Protein AF-A0AAD7PUT6-F1 (afdb_monomer_lite)

pLDDT: mean 78.9, std 19.93, range [26.17, 96.38]

Organism: Quillaja saponaria (NCBI:txid32244)

Foldseek 3Di:
DVVCPPVPDLVVQLVVQQCCCCVAQQPDDPPDRDPVSNVVSVCVSVVNDDDSPLQLVLLVVVLVVVVVVVVVPDDPPDPDDDDDDRRHNCVVVVVVCQLWQVLQHDQFDADDAPDDPCNRCPPDDDPDDPVSVVVSVVPRPVVTDLASLLDDGPNDDHQPLAAQAKDKDAFDPPPDPSVQVVVLLQDWAWRAHPPLRTDTDQNLCSCQSQLEAREDRDDDDYQSPGSVSRVCRSPDTRHGDIDIRHHSPRRYYYDPRRVVVVVVVVVVVVVVVVPDDDDDDPPDDDDDDDDDDDDDDDDDDDDDDDDDDDDD

Secondary structure (DSSP, 8-state):
-TTTTT---HHHHHHHHHHHIIIIIS---TT---TTHHHHHHHHHTT-----HHHHHHHHHHHHHHHHHHHHH--TT----------S-THHHHHHHHHHBGGGPPPPPPPPTT--GGGGGTT------HHHHHHHHHT-TTTB-S-GGGS-BTTBPPPTT--SS-EEEE--TT--HHHHHHHHHHS-EEEE-STT-EEEE-GGGGGGGGTPPBPPPPP-----S-HHHHHHHHS----SSEEEE--TT----B-HHHHHHHHHHHHHHHHHHH--------------------------------------

InterPro domains:
  IPR019557 Aminotransferase-like, plant mobile domain [PF10536] (1-263)
  IPR044824 Protein MAINTENANCE OF MERISTEMS-like [PTHR46033] (2-281)

Sequence (312 aa):
MKKFMNSQSDIEHDAFLVFWLSGYVFQSTRDTISKSIFPLAIHLARGIQIALAPAVLASVYSDLTLFKEKISFFTDDCHETIDITLKSPFHLVQLWVWERFAALKPEPNLIDNGQSRLSRWNNLITLTTYTIVKLALDSAGETFLWRPYVIAISNWEFPQFYYDKEVTLLGGPGSDEVLQTFATCIRVSELVGFDSIIKQYLPHRVAMQFGMDQDIPGSVIRFDETPHIAWNYYDRAFRNMPLYIPARLFESDVTVRYLKWWKSVLVEKESRKSYVPRQKENEANDNDNNTSNLPKDLKKTGESSKGKMKLS

Structure (mmCIF, N/CA/C/O backbone):
data_AF-A0AAD7PUT6-F1
#
_entry.id   AF-A0AAD7PUT6-F1
#
loop_
_atom_site.group_PDB
_atom_site.id
_atom_site.type_symbol
_atom_site.label_atom_id
_atom_site.label_alt_id
_atom_site.label_comp_id
_atom_site.label_asym_id
_atom_site.label_entity_id
_atom_site.label_seq_id
_atom_site.pdbx_PDB_ins_code
_atom_site.Cartn_x
_atom_site.Cartn_y
_atom_site.Cartn_z
_atom_site.occupancy
_atom_site.B_iso_or_equiv
_atom_site.auth_seq_id
_atom_site.auth_comp_id
_atom_site.auth_asym_id
_atom_site.auth_atom_id
_atom_site.pdbx_PDB_model_num
ATOM 1 N N . MET A 1 1 ? 17.505 5.450 -27.049 1.00 55.25 1 MET A N 1
ATOM 2 C CA . MET A 1 1 ? 16.190 5.018 -27.576 1.00 55.25 1 MET A CA 1
ATOM 3 C C . MET A 1 1 ? 15.967 5.295 -29.069 1.00 55.25 1 MET A C 1
ATOM 5 O O . MET A 1 1 ? 15.318 4.483 -29.703 1.00 55.25 1 MET A O 1
ATOM 9 N N . LYS A 1 2 ? 16.557 6.343 -29.677 1.00 59.16 2 LYS A N 1
ATOM 10 C CA . LYS A 1 2 ? 16.355 6.683 -31.109 1.00 59.16 2 LYS A CA 1
ATOM 11 C C . LYS A 1 2 ? 16.629 5.560 -32.129 1.00 59.16 2 LYS A C 1
ATOM 13 O O . LYS A 1 2 ? 16.106 5.620 -33.228 1.00 59.16 2 LYS A O 1
ATOM 18 N N . LYS A 1 3 ? 17.444 4.555 -31.784 1.00 62.28 3 LYS A N 1
ATOM 19 C CA . LYS A 1 3 ? 17.858 3.473 -32.695 1.00 62.28 3 LYS A CA 1
ATOM 20 C C . LYS A 1 3 ? 16.726 2.498 -33.062 1.00 62.28 3 LYS A C 1
ATOM 22 O O . LYS A 1 3 ? 16.823 1.864 -34.102 1.00 62.28 3 LYS A O 1
ATOM 27 N N . PHE A 1 4 ? 15.692 2.381 -32.225 1.00 59.94 4 PHE A N 1
ATOM 28 C CA . PHE A 1 4 ? 14.630 1.375 -32.379 1.00 59.94 4 PHE A CA 1
ATOM 29 C C . PHE A 1 4 ? 13.218 1.969 -32.440 1.00 59.94 4 PHE A C 1
ATOM 31 O O . PHE A 1 4 ? 12.265 1.217 -32.548 1.00 59.94 4 PHE A O 1
ATOM 38 N N . MET A 1 5 ? 13.065 3.295 -32.361 1.00 62.06 5 MET A N 1
ATOM 39 C CA . MET A 1 5 ? 11.743 3.930 -32.395 1.00 62.06 5 MET A CA 1
ATOM 40 C C . MET A 1 5 ? 11.063 3.734 -33.756 1.00 62.06 5 MET A C 1
ATOM 42 O O . MET A 1 5 ? 11.683 4.005 -34.787 1.00 62.06 5 MET A O 1
ATOM 46 N N . ASN A 1 6 ? 9.782 3.359 -33.738 1.00 68.81 6 ASN A N 1
ATOM 47 C CA . ASN A 1 6 ? 8.919 3.122 -34.902 1.00 68.81 6 ASN A CA 1
ATOM 48 C C . ASN A 1 6 ? 9.353 1.938 -35.784 1.00 68.81 6 ASN A C 1
ATOM 50 O O . ASN A 1 6 ? 9.021 1.892 -36.968 1.00 68.81 6 ASN A O 1
ATOM 54 N N . SER A 1 7 ? 10.104 0.991 -35.224 1.00 71.12 7 SER A N 1
ATOM 55 C CA . SER A 1 7 ? 10.517 -0.233 -35.917 1.00 71.12 7 SER A CA 1
ATOM 56 C C . SER A 1 7 ? 9.456 -1.340 -35.877 1.00 71.12 7 SER A C 1
ATOM 58 O O . SER A 1 7 ? 9.548 -2.274 -36.668 1.00 71.12 7 SER A O 1
ATOM 60 N N . GLN A 1 8 ? 8.488 -1.252 -34.952 1.00 71.88 8 GLN A N 1
ATOM 61 C CA . GLN A 1 8 ? 7.506 -2.299 -34.626 1.00 71.88 8 GLN A CA 1
ATOM 62 C C . GLN A 1 8 ? 8.148 -3.669 -34.338 1.00 71.88 8 GLN A C 1
ATOM 64 O O . GLN A 1 8 ? 7.522 -4.709 -34.514 1.00 71.88 8 GLN A O 1
ATOM 69 N N . SER A 1 9 ? 9.414 -3.675 -33.913 1.00 81.19 9 SER A N 1
ATOM 70 C CA . SER A 1 9 ? 10.159 -4.901 -33.633 1.00 81.19 9 SER A CA 1
ATOM 71 C C . SER A 1 9 ? 9.977 -5.357 -32.186 1.00 81.19 9 SER A C 1
ATOM 73 O O . SER A 1 9 ? 9.781 -4.536 -31.288 1.00 81.19 9 SER A O 1
ATOM 75 N N . ASP A 1 10 ? 10.157 -6.654 -31.934 1.00 81.50 10 ASP A N 1
ATOM 76 C CA . ASP A 1 10 ? 10.178 -7.216 -30.573 1.00 81.50 10 ASP A CA 1
ATOM 77 C C . ASP A 1 10 ? 11.216 -6.508 -29.679 1.00 81.50 10 ASP A C 1
ATOM 79 O O . ASP A 1 10 ? 10.988 -6.269 -28.497 1.00 81.50 10 ASP A O 1
ATOM 83 N N . ILE A 1 11 ? 12.333 -6.065 -30.270 1.00 84.94 11 ILE A N 1
ATOM 84 C CA . ILE A 1 11 ? 13.396 -5.323 -29.577 1.00 84.94 11 ILE A CA 1
ATOM 85 C C . ILE A 1 11 ? 12.913 -3.938 -29.124 1.00 84.94 11 ILE A C 1
ATOM 87 O O . ILE A 1 11 ? 13.331 -3.450 -28.073 1.00 84.94 11 ILE A O 1
ATOM 91 N N . GLU A 1 12 ? 12.051 -3.283 -29.902 1.00 86.19 12 GLU A N 1
ATOM 92 C CA . GLU A 1 12 ? 11.440 -2.015 -29.500 1.00 86.19 12 GLU A CA 1
ATOM 93 C C . GLU A 1 12 ? 10.486 -2.211 -28.322 1.00 86.19 12 GLU A C 1
ATOM 95 O O . GLU A 1 12 ? 10.521 -1.410 -27.386 1.00 86.19 12 GLU A O 1
ATOM 100 N N . HIS A 1 13 ? 9.697 -3.289 -28.327 1.00 87.69 13 HIS A N 1
ATOM 101 C CA . HIS A 1 13 ? 8.807 -3.624 -27.217 1.00 87.69 13 HIS A CA 1
ATOM 102 C C . HIS A 1 13 ? 9.587 -3.931 -25.928 1.00 87.69 13 HIS A C 1
ATOM 104 O O . HIS A 1 13 ? 9.304 -3.338 -24.882 1.00 87.69 13 HIS A O 1
ATOM 110 N N . ASP A 1 14 ? 10.632 -4.759 -26.015 1.00 90.50 14 ASP A N 1
ATOM 111 C CA . ASP A 1 14 ? 11.539 -5.051 -24.899 1.00 90.50 14 ASP A CA 1
ATOM 112 C C . ASP A 1 14 ? 12.178 -3.766 -24.354 1.00 90.50 14 ASP A C 1
ATOM 114 O O . ASP A 1 14 ? 12.175 -3.511 -23.147 1.00 90.50 14 ASP A O 1
ATOM 118 N N . ALA A 1 15 ? 12.708 -2.919 -25.243 1.00 89.56 15 ALA A N 1
ATOM 119 C CA . ALA A 1 15 ? 13.347 -1.663 -24.861 1.00 89.56 15 ALA A CA 1
ATOM 120 C C . ALA A 1 15 ? 12.360 -0.680 -24.214 1.00 89.56 15 ALA A C 1
ATOM 122 O O . ALA A 1 15 ? 12.725 0.011 -23.256 1.00 89.56 15 ALA A O 1
ATOM 123 N N . PHE A 1 16 ? 11.121 -0.628 -24.710 1.00 91.19 16 PHE A N 1
ATOM 124 C CA . PHE A 1 16 ? 10.047 0.154 -24.108 1.00 91.19 16 PHE A CA 1
ATOM 125 C C . PHE A 1 16 ? 9.742 -0.332 -22.689 1.00 91.19 16 PHE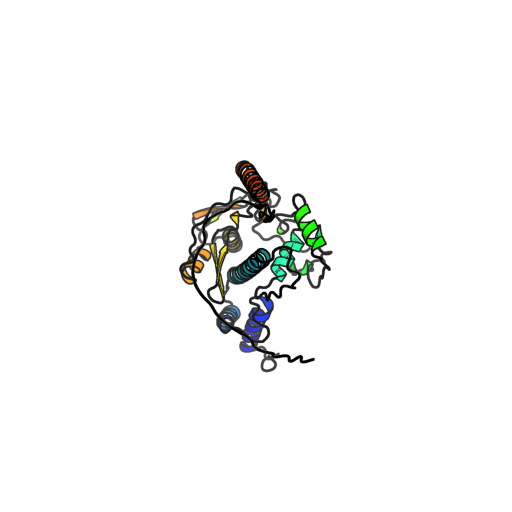 A C 1
ATOM 127 O O . PHE A 1 16 ? 9.715 0.485 -21.769 1.00 91.19 16 PHE A O 1
ATOM 134 N N . LEU A 1 17 ? 9.582 -1.643 -22.484 1.00 92.75 17 LEU A N 1
ATOM 135 C CA . LEU A 1 17 ? 9.305 -2.209 -21.163 1.00 92.75 17 LEU A CA 1
ATOM 136 C C . LEU A 1 17 ? 10.451 -1.970 -20.180 1.00 92.75 17 LEU A C 1
ATOM 138 O O . LEU A 1 17 ? 10.199 -1.572 -19.044 1.00 92.75 17 LEU A O 1
ATOM 142 N N . VAL A 1 18 ? 11.705 -2.138 -20.611 1.00 92.50 18 VAL A N 1
ATOM 143 C CA . VAL A 1 18 ? 12.878 -1.811 -19.784 1.00 92.50 18 VAL A CA 1
ATOM 144 C C . VAL A 1 18 ? 12.831 -0.348 -19.337 1.00 92.50 18 VAL A C 1
ATOM 146 O O . VAL A 1 18 ? 13.026 -0.052 -18.156 1.00 92.50 18 VAL A O 1
ATOM 149 N N . PHE A 1 19 ? 12.553 0.571 -20.262 1.00 89.94 19 PHE A N 1
ATOM 150 C CA . PHE A 1 19 ? 12.470 1.992 -19.941 1.00 89.94 19 PHE A CA 1
ATOM 151 C C . PHE A 1 19 ? 11.295 2.315 -19.019 1.00 89.94 19 PHE A C 1
ATOM 153 O O . PHE A 1 19 ? 11.468 3.039 -18.039 1.00 89.94 19 PHE A O 1
ATOM 160 N N . TRP A 1 20 ? 10.117 1.756 -19.296 1.00 91.12 20 TRP A N 1
ATOM 161 C CA . TRP A 1 20 ? 8.920 1.979 -18.496 1.00 91.12 20 TRP A CA 1
ATOM 162 C C . TRP A 1 20 ? 9.100 1.473 -17.060 1.00 91.12 20 TRP A C 1
ATOM 164 O O . TRP A 1 20 ? 8.850 2.213 -16.106 1.00 91.12 20 TRP A O 1
ATOM 174 N N . LEU A 1 21 ? 9.626 0.255 -16.895 1.00 91.19 21 LEU A N 1
ATOM 175 C CA . LEU A 1 21 ? 9.934 -0.315 -15.584 1.00 91.19 21 LEU A CA 1
ATOM 176 C C . LEU A 1 21 ? 10.942 0.544 -14.818 1.00 91.19 21 LEU A C 1
ATOM 178 O O . LEU A 1 21 ? 10.720 0.826 -13.646 1.00 91.19 21 LEU A O 1
ATOM 182 N N . SER A 1 22 ? 12.018 0.989 -15.469 1.00 88.75 22 SER A N 1
ATOM 183 C CA . SER A 1 22 ? 13.066 1.795 -14.827 1.00 88.75 22 SER A CA 1
ATOM 184 C C . SER A 1 22 ? 12.614 3.214 -14.479 1.00 88.75 22 SER A C 1
ATOM 186 O O . SER A 1 22 ? 13.089 3.780 -13.498 1.00 88.75 22 SER A O 1
ATOM 188 N N . GLY A 1 23 ? 11.736 3.809 -15.288 1.00 85.00 23 GLY A N 1
ATOM 189 C CA . GLY A 1 23 ? 11.300 5.196 -15.120 1.00 85.00 23 GLY A CA 1
ATOM 190 C C . GLY A 1 23 ? 10.092 5.358 -14.199 1.00 85.00 23 GLY A C 1
ATOM 191 O O . GLY A 1 23 ? 10.013 6.340 -13.462 1.00 85.00 23 GLY A O 1
ATOM 192 N N . TYR A 1 24 ? 9.155 4.407 -14.226 1.00 84.38 24 TYR A N 1
ATOM 193 C CA . TYR A 1 24 ? 7.850 4.570 -13.576 1.00 84.38 24 TYR A CA 1
ATOM 194 C C . TYR A 1 24 ? 7.578 3.569 -12.452 1.00 84.38 24 TYR A C 1
ATOM 196 O O . TYR A 1 24 ? 6.840 3.908 -11.528 1.00 84.38 24 TYR A O 1
ATOM 204 N N . VAL A 1 25 ? 8.171 2.370 -12.490 1.00 87.94 25 VAL A N 1
ATOM 205 C CA . VAL A 1 25 ? 7.872 1.298 -11.519 1.00 87.94 25 VAL A CA 1
ATOM 206 C C . VAL A 1 25 ? 8.973 1.157 -10.467 1.00 87.94 25 VAL A C 1
ATOM 208 O O . VAL A 1 25 ? 8.716 1.246 -9.268 1.00 87.94 25 VAL A O 1
ATOM 211 N N . PHE A 1 26 ? 10.210 0.968 -10.917 1.00 86.06 26 PHE A N 1
ATOM 212 C CA . PHE A 1 26 ? 11.404 0.761 -10.103 1.00 86.06 26 PHE A CA 1
ATOM 213 C C . PHE A 1 26 ? 12.380 1.896 -10.373 1.00 86.06 26 PHE A C 1
ATOM 215 O O . PHE A 1 26 ? 13.384 1.704 -11.057 1.00 86.06 26 PHE A O 1
ATOM 222 N N . GLN A 1 27 ? 12.028 3.087 -9.880 1.00 74.00 27 GLN A N 1
ATOM 223 C CA . GLN A 1 27 ? 12.771 4.316 -10.141 1.00 74.00 27 GLN A CA 1
ATOM 224 C C . GLN A 1 27 ? 14.239 4.139 -9.735 1.00 74.00 27 GLN A C 1
ATOM 226 O O . GLN A 1 27 ? 14.598 4.109 -8.558 1.00 74.00 27 GLN A O 1
ATOM 231 N N . SER A 1 28 ? 15.102 3.987 -10.735 1.00 65.50 28 SER A N 1
ATOM 232 C CA . SER A 1 28 ? 16.543 4.002 -10.540 1.00 65.50 28 SER A CA 1
ATOM 233 C C . SER A 1 28 ? 17.049 5.443 -10.571 1.00 65.50 28 SER A C 1
ATOM 235 O O . SER A 1 28 ? 16.363 6.369 -11.011 1.00 65.50 28 SER A O 1
ATOM 237 N N . THR A 1 29 ? 18.267 5.662 -10.076 1.00 60.47 29 THR A N 1
ATOM 238 C CA . THR A 1 29 ? 18.943 6.954 -10.237 1.00 60.47 29 THR A CA 1
ATOM 239 C C . THR A 1 29 ? 18.945 7.353 -11.713 1.00 60.47 29 THR A C 1
ATOM 241 O O . THR A 1 29 ? 19.222 6.510 -12.564 1.00 60.47 29 THR A O 1
ATOM 244 N N . ARG A 1 30 ? 18.635 8.630 -11.982 1.00 57.53 30 ARG A N 1
ATOM 245 C CA . ARG A 1 30 ? 18.147 9.178 -13.267 1.00 57.53 30 ARG A CA 1
ATOM 246 C C . ARG A 1 30 ? 18.917 8.778 -14.535 1.00 57.53 30 ARG A C 1
ATOM 248 O O . ARG A 1 30 ? 18.332 8.834 -15.610 1.00 57.53 30 ARG A O 1
ATOM 255 N N . ASP A 1 31 ? 20.161 8.320 -14.417 1.00 64.06 31 ASP A N 1
ATOM 256 C CA . ASP A 1 31 ? 21.044 8.080 -15.560 1.00 64.06 31 ASP A CA 1
ATOM 257 C C . ASP A 1 31 ? 21.427 6.606 -15.787 1.00 64.06 31 ASP A C 1
ATOM 259 O O . ASP A 1 31 ? 22.146 6.304 -16.742 1.00 64.06 31 ASP A O 1
ATOM 263 N N . THR A 1 32 ? 20.967 5.660 -14.954 1.00 73.88 32 THR A N 1
ATOM 264 C CA . THR A 1 32 ? 21.348 4.241 -15.089 1.00 73.88 32 THR A CA 1
ATOM 265 C C . THR A 1 32 ? 20.168 3.282 -14.954 1.00 73.88 32 THR A C 1
ATOM 267 O O . THR A 1 32 ? 19.424 3.294 -13.977 1.00 73.88 32 THR A O 1
ATOM 270 N N . ILE A 1 33 ? 20.017 2.396 -15.942 1.00 81.88 33 ILE A N 1
ATOM 271 C CA . ILE A 1 33 ? 19.049 1.293 -15.910 1.00 81.88 33 ILE A CA 1
ATOM 272 C C . ILE A 1 33 ? 19.704 0.110 -15.199 1.00 81.88 33 ILE A C 1
ATOM 274 O O . ILE A 1 33 ? 20.776 -0.349 -15.605 1.00 81.88 33 ILE A O 1
ATOM 278 N N . SER A 1 34 ? 19.061 -0.403 -14.148 1.00 82.81 34 SER A N 1
ATOM 279 C CA . SER A 1 34 ? 19.578 -1.574 -13.439 1.00 82.81 34 SER A CA 1
ATOM 280 C C . SER A 1 34 ? 19.561 -2.815 -14.332 1.00 82.81 34 SER A C 1
ATOM 282 O O . SER A 1 34 ? 18.572 -3.113 -15.005 1.00 82.81 34 SER A O 1
ATOM 284 N N . LYS A 1 35 ? 20.641 -3.605 -14.278 1.00 86.38 35 LYS A N 1
ATOM 285 C CA . LYS A 1 35 ? 20.734 -4.892 -14.986 1.00 86.38 35 LYS A CA 1
ATOM 286 C C . LYS A 1 35 ? 19.629 -5.870 -14.571 1.00 86.38 35 LYS A C 1
ATOM 288 O O . LYS A 1 35 ? 19.237 -6.707 -15.379 1.00 86.38 35 LYS A O 1
ATOM 293 N N . SER A 1 36 ? 19.100 -5.744 -13.352 1.00 83.81 36 SER A N 1
ATOM 294 C CA . SER A 1 36 ? 18.009 -6.585 -12.844 1.00 83.81 36 SER A CA 1
ATOM 295 C C . SER A 1 36 ? 16.664 -6.344 -13.544 1.00 83.81 36 SER A C 1
ATOM 297 O O . SER A 1 36 ? 15.790 -7.204 -13.473 1.00 83.81 36 SER A O 1
ATOM 299 N N . ILE A 1 37 ? 16.497 -5.217 -14.249 1.00 89.25 37 ILE A N 1
ATOM 300 C CA . ILE A 1 37 ? 15.258 -4.872 -14.966 1.00 89.25 37 ILE A CA 1
ATOM 301 C C . ILE A 1 37 ? 15.155 -5.624 -16.299 1.00 89.25 37 ILE A C 1
ATOM 303 O O . ILE A 1 37 ? 14.053 -5.952 -16.730 1.00 89.25 37 ILE A O 1
ATOM 307 N N . PHE A 1 38 ? 16.283 -5.941 -16.944 1.00 90.75 38 PHE A N 1
ATOM 308 C CA . PHE A 1 38 ? 16.273 -6.578 -18.266 1.00 90.75 38 PHE A CA 1
ATOM 309 C C . PHE A 1 38 ? 15.589 -7.951 -18.261 1.00 90.75 38 PHE A C 1
ATOM 311 O O . PHE A 1 38 ? 14.693 -8.143 -19.082 1.00 90.75 38 PHE A O 1
ATOM 318 N N . PRO A 1 39 ? 15.916 -8.893 -17.348 1.00 91.75 39 PRO A N 1
ATOM 319 C CA . PRO A 1 39 ? 15.190 -10.155 -17.280 1.00 91.75 39 PRO A CA 1
ATOM 320 C C . PRO A 1 39 ? 13.694 -9.938 -17.061 1.00 91.75 39 PRO A C 1
ATOM 322 O O . PRO A 1 39 ? 12.893 -10.580 -17.731 1.00 91.75 39 PRO A O 1
ATOM 325 N N . LEU A 1 40 ? 13.309 -9.008 -16.183 1.00 90.81 40 LEU A N 1
ATOM 326 C CA . LEU A 1 40 ? 11.906 -8.715 -15.900 1.00 90.81 40 LEU A CA 1
ATOM 327 C C . LEU A 1 40 ? 11.159 -8.235 -17.155 1.00 90.81 40 LEU A C 1
ATOM 329 O O . LEU A 1 40 ? 10.101 -8.770 -17.478 1.00 90.81 40 LEU A O 1
ATOM 333 N N . ALA A 1 41 ? 11.733 -7.276 -17.883 1.00 93.38 41 ALA A N 1
ATOM 334 C CA . ALA A 1 41 ? 11.158 -6.755 -19.119 1.00 93.38 41 ALA A CA 1
ATOM 335 C C . ALA A 1 41 ? 10.990 -7.846 -20.184 1.00 93.38 41 ALA A C 1
ATOM 337 O O . ALA A 1 41 ? 9.925 -7.942 -20.780 1.00 93.38 41 ALA A O 1
ATOM 338 N N . ILE A 1 42 ? 11.998 -8.708 -20.363 1.00 92.56 42 ILE A N 1
ATOM 339 C CA . ILE A 1 42 ? 11.952 -9.818 -21.329 1.00 92.56 42 ILE A CA 1
ATOM 340 C C . ILE A 1 42 ? 10.828 -10.804 -20.987 1.00 92.56 42 ILE A C 1
ATOM 342 O O . ILE A 1 42 ? 10.150 -11.306 -21.880 1.00 92.56 42 ILE A O 1
ATOM 346 N N . HIS A 1 43 ? 10.620 -11.114 -19.704 1.00 93.38 43 HIS A N 1
ATOM 347 C CA . HIS A 1 43 ? 9.530 -12.009 -19.313 1.00 93.38 43 HIS A CA 1
ATOM 348 C C . HIS A 1 43 ? 8.164 -11.360 -19.574 1.00 93.38 43 HIS A C 1
ATOM 350 O O . HIS A 1 43 ? 7.300 -11.998 -20.173 1.00 93.38 43 HIS A O 1
ATOM 356 N N . LEU A 1 44 ? 7.992 -10.085 -19.208 1.00 93.81 44 LEU A N 1
ATOM 357 C CA . LEU A 1 44 ? 6.756 -9.344 -19.478 1.00 93.81 44 LEU A CA 1
ATOM 358 C C . LEU A 1 44 ? 6.463 -9.234 -20.982 1.00 93.81 44 LEU A C 1
ATOM 360 O O . LEU A 1 44 ? 5.328 -9.461 -21.391 1.00 93.81 44 LEU A O 1
ATOM 364 N N . ALA A 1 45 ? 7.480 -8.964 -21.805 1.00 92.62 45 ALA A N 1
ATOM 365 C CA . ALA A 1 45 ? 7.362 -8.889 -23.263 1.00 92.62 45 ALA A CA 1
ATOM 366 C C . ALA A 1 45 ? 6.869 -10.197 -23.889 1.00 92.62 45 ALA A C 1
ATOM 368 O O . ALA A 1 45 ? 6.135 -10.204 -24.872 1.00 92.62 45 ALA A O 1
ATOM 369 N N . ARG A 1 46 ? 7.245 -11.325 -23.281 1.00 92.69 46 ARG A N 1
ATOM 370 C CA . ARG A 1 46 ? 6.801 -12.668 -23.676 1.00 92.69 46 ARG A CA 1
ATOM 371 C C . ARG A 1 46 ? 5.407 -13.022 -23.152 1.00 92.69 46 ARG A C 1
ATOM 373 O O . ARG A 1 46 ? 4.984 -14.164 -23.304 1.00 92.69 46 ARG A O 1
ATOM 380 N N . GLY A 1 47 ? 4.709 -12.084 -22.511 1.00 90.69 47 GLY A N 1
ATOM 381 C CA . GLY A 1 47 ? 3.385 -12.302 -21.930 1.00 90.69 47 GLY A CA 1
ATOM 382 C C . GLY A 1 47 ? 3.401 -13.088 -20.619 1.00 90.69 47 GLY A C 1
ATOM 383 O O . GLY A 1 47 ? 2.357 -13.580 -20.193 1.00 90.69 47 GLY A O 1
ATOM 384 N N . ILE A 1 48 ? 4.560 -13.227 -19.966 1.00 93.12 48 ILE A N 1
ATOM 385 C CA . ILE A 1 48 ? 4.645 -13.886 -18.660 1.00 93.12 48 ILE A CA 1
ATOM 386 C C . ILE A 1 48 ? 4.129 -12.912 -17.605 1.00 93.12 48 ILE A C 1
ATOM 388 O O . ILE A 1 48 ? 4.677 -11.825 -17.421 1.00 93.12 48 ILE A O 1
ATOM 392 N N . GLN A 1 49 ? 3.077 -13.313 -16.897 1.00 88.00 49 GLN A N 1
ATOM 393 C CA . GLN A 1 49 ? 2.521 -12.540 -15.794 1.00 88.00 49 GLN A CA 1
ATOM 394 C C . GLN A 1 49 ? 3.493 -12.532 -14.612 1.00 88.00 49 GLN A C 1
ATOM 396 O O . GLN A 1 49 ? 3.966 -13.581 -14.173 1.00 88.00 49 GLN A O 1
ATOM 401 N N . ILE A 1 50 ? 3.797 -11.341 -14.094 1.00 88.62 50 ILE A N 1
ATOM 402 C CA . ILE A 1 50 ? 4.692 -11.160 -12.947 1.00 88.62 50 ILE A CA 1
ATOM 403 C C . ILE A 1 50 ? 4.065 -10.169 -11.971 1.00 88.62 50 ILE A C 1
ATOM 405 O O . ILE A 1 50 ? 3.701 -9.053 -12.342 1.00 88.62 50 ILE A O 1
ATOM 409 N N . ALA A 1 51 ? 3.989 -10.557 -10.698 1.00 89.12 51 ALA A N 1
ATOM 410 C CA . ALA A 1 51 ? 3.533 -9.679 -9.630 1.00 89.12 51 ALA A CA 1
ATOM 411 C C . ALA A 1 51 ? 4.603 -8.620 -9.309 1.00 89.12 51 ALA A C 1
ATOM 413 O O . ALA A 1 51 ? 5.589 -8.893 -8.628 1.00 89.12 51 ALA A O 1
ATOM 414 N N . LEU A 1 52 ? 4.399 -7.388 -9.785 1.00 91.56 52 LEU A N 1
ATOM 415 C CA . LEU A 1 52 ? 5.299 -6.256 -9.511 1.00 91.56 52 LEU A CA 1
ATOM 416 C C . LEU A 1 52 ? 5.047 -5.610 -8.140 1.00 91.56 52 LEU A C 1
ATOM 418 O O . LEU A 1 52 ? 5.951 -5.010 -7.556 1.00 91.56 52 LEU A O 1
ATOM 422 N N . ALA A 1 53 ? 3.823 -5.737 -7.619 1.00 91.25 53 ALA A N 1
ATOM 423 C CA . ALA A 1 53 ? 3.388 -5.088 -6.384 1.00 91.25 53 ALA A CA 1
ATOM 424 C C . ALA A 1 53 ? 4.284 -5.380 -5.162 1.00 91.25 53 ALA A C 1
ATOM 426 O O . ALA A 1 53 ? 4.596 -4.425 -4.453 1.00 91.25 53 ALA A O 1
ATOM 427 N N . PRO A 1 54 ? 4.765 -6.616 -4.910 1.00 92.00 54 PRO A N 1
ATOM 428 C CA . PRO A 1 54 ? 5.638 -6.898 -3.766 1.00 92.00 54 PRO A CA 1
ATOM 429 C C . PRO A 1 54 ? 6.934 -6.104 -3.817 1.00 92.00 54 PRO A C 1
ATOM 431 O O . PRO A 1 54 ? 7.330 -5.503 -2.821 1.00 92.00 54 PRO A O 1
ATOM 434 N N . ALA A 1 55 ? 7.557 -6.042 -4.994 1.00 92.44 55 ALA A N 1
ATOM 435 C CA . ALA A 1 55 ? 8.817 -5.343 -5.168 1.00 92.44 55 ALA A CA 1
ATOM 436 C C . ALA A 1 55 ? 8.649 -3.823 -5.057 1.00 92.44 55 ALA A C 1
ATOM 438 O O . ALA A 1 55 ? 9.487 -3.147 -4.454 1.00 92.44 55 ALA A O 1
ATOM 439 N N . VAL A 1 56 ? 7.545 -3.286 -5.587 1.00 93.00 56 VAL A N 1
ATOM 440 C CA . VAL A 1 56 ? 7.196 -1.865 -5.444 1.00 93.00 56 VAL A CA 1
ATOM 441 C C . VAL A 1 56 ? 6.899 -1.520 -3.983 1.00 93.00 56 VAL A C 1
ATOM 443 O O . VAL A 1 56 ? 7.437 -0.550 -3.458 1.00 93.00 56 VAL A O 1
ATOM 446 N N . LEU A 1 57 ? 6.090 -2.322 -3.290 1.00 93.94 57 LEU A N 1
ATOM 447 C CA . LEU A 1 57 ? 5.761 -2.090 -1.882 1.00 93.94 57 LEU A CA 1
ATOM 448 C C . LEU A 1 57 ? 6.991 -2.225 -0.977 1.00 93.94 57 LEU A C 1
ATOM 450 O O . LEU A 1 57 ? 7.152 -1.422 -0.060 1.00 93.94 57 LEU A O 1
ATOM 454 N N . ALA A 1 58 ? 7.887 -3.177 -1.252 1.00 94.00 58 ALA A N 1
ATOM 455 C CA . ALA A 1 58 ? 9.152 -3.311 -0.534 1.00 94.00 58 ALA A CA 1
ATOM 456 C C . ALA A 1 58 ? 10.017 -2.046 -0.658 1.00 94.00 58 ALA A C 1
ATOM 458 O O . ALA A 1 58 ? 10.584 -1.594 0.340 1.00 94.00 58 ALA A O 1
ATOM 459 N N . SER A 1 59 ? 10.087 -1.433 -1.847 1.00 91.88 59 SER A N 1
ATOM 460 C CA . SER A 1 59 ? 10.833 -0.181 -2.027 1.00 91.88 59 SER A CA 1
ATOM 461 C C . SER A 1 59 ? 10.174 0.979 -1.275 1.00 91.88 59 SER A C 1
ATOM 463 O O . SER A 1 59 ? 10.861 1.680 -0.531 1.00 91.88 59 SER A O 1
ATOM 465 N N . VAL A 1 60 ? 8.845 1.120 -1.364 1.00 93.56 60 VAL A N 1
ATOM 466 C CA . VAL A 1 60 ? 8.082 2.144 -0.623 1.00 93.56 60 VAL A CA 1
ATOM 467 C C . VAL A 1 60 ? 8.289 1.993 0.884 1.00 93.56 60 VAL A C 1
ATOM 469 O O . VAL A 1 60 ? 8.555 2.972 1.577 1.00 93.56 60 VAL A O 1
ATOM 472 N N . TYR A 1 61 ? 8.224 0.770 1.411 1.00 94.12 61 TYR A N 1
ATOM 473 C CA . TYR A 1 61 ? 8.425 0.505 2.839 1.00 94.12 61 TYR A CA 1
ATOM 474 C C . TYR A 1 61 ? 9.865 0.788 3.265 1.00 94.12 61 TYR A C 1
ATOM 476 O O . TYR A 1 61 ? 10.099 1.265 4.377 1.00 94.12 61 TYR A O 1
ATOM 484 N N . SER A 1 62 ? 10.837 0.517 2.391 1.00 91.81 62 SER A N 1
ATOM 485 C CA . SER A 1 62 ? 12.233 0.875 2.630 1.00 91.81 62 SER A CA 1
ATOM 486 C C . SER A 1 62 ? 12.417 2.380 2.764 1.00 91.81 62 SER A C 1
ATOM 488 O O . SER A 1 62 ? 12.993 2.839 3.750 1.00 91.81 62 SER A O 1
ATOM 490 N N . ASP A 1 63 ? 11.858 3.141 1.832 1.00 91.38 63 ASP A N 1
ATOM 491 C CA . ASP A 1 63 ? 11.948 4.597 1.822 1.00 91.38 63 ASP A CA 1
ATOM 492 C C . ASP A 1 63 ? 11.184 5.235 2.991 1.00 91.38 63 ASP A C 1
ATOM 494 O O . ASP A 1 63 ? 11.692 6.155 3.627 1.00 91.38 63 ASP A O 1
ATOM 498 N N . LEU A 1 64 ? 10.009 4.707 3.353 1.00 92.19 64 LEU A N 1
ATOM 499 C CA . LEU A 1 64 ? 9.274 5.137 4.550 1.00 92.19 64 LEU A CA 1
ATOM 500 C C . LEU A 1 64 ? 10.044 4.839 5.845 1.00 92.19 64 LEU A C 1
ATOM 502 O O . LEU A 1 64 ? 9.976 5.620 6.795 1.00 92.19 64 LEU A O 1
ATOM 506 N N . THR A 1 65 ? 10.791 3.731 5.892 1.00 91.06 65 THR A N 1
ATOM 507 C CA . THR A 1 65 ? 11.667 3.410 7.031 1.00 91.06 65 THR A CA 1
ATOM 508 C C . THR A 1 65 ? 12.798 4.429 7.132 1.00 91.06 65 THR A C 1
ATOM 510 O O . THR A 1 65 ? 12.988 5.011 8.197 1.00 91.06 65 THR A O 1
ATOM 513 N N . LEU A 1 66 ? 13.474 4.717 6.014 1.00 88.88 66 LEU A N 1
ATOM 514 C CA . LEU A 1 66 ? 14.527 5.733 5.946 1.00 88.88 66 LEU A CA 1
ATOM 515 C C . LEU A 1 66 ? 14.000 7.115 6.357 1.00 88.88 66 LEU A C 1
ATOM 517 O O . LEU A 1 66 ? 14.659 7.842 7.097 1.00 88.88 66 LEU A O 1
ATOM 521 N N . PHE A 1 67 ? 12.799 7.470 5.898 1.00 86.25 67 PHE A N 1
ATOM 522 C CA . PHE A 1 67 ? 12.134 8.720 6.252 1.00 86.25 67 PHE A CA 1
ATOM 523 C C . PHE A 1 67 ? 11.871 8.811 7.759 1.00 86.25 67 PHE A C 1
ATOM 525 O O . PHE A 1 67 ? 12.215 9.809 8.392 1.00 86.25 67 PHE A O 1
ATOM 532 N N . LYS A 1 68 ? 11.323 7.743 8.352 1.00 87.69 68 LYS A N 1
ATOM 533 C CA . LYS A 1 68 ? 11.076 7.653 9.795 1.00 87.69 68 LYS A CA 1
ATOM 534 C C . LYS A 1 68 ? 12.367 7.761 10.605 1.00 87.69 68 LYS A C 1
ATOM 536 O O . LYS A 1 68 ? 12.387 8.473 11.608 1.00 87.69 68 LYS A O 1
ATOM 541 N N . GLU A 1 69 ? 13.406 7.028 10.212 1.00 86.44 69 GLU A N 1
ATOM 542 C CA . GLU A 1 69 ? 14.706 7.051 10.886 1.00 86.44 69 GLU A CA 1
ATOM 543 C C . GLU A 1 69 ? 15.275 8.458 10.865 1.00 86.44 69 GLU A C 1
ATOM 545 O O . GLU A 1 69 ? 15.543 8.997 11.934 1.00 86.44 69 GLU A O 1
ATOM 550 N N . LYS A 1 70 ? 15.337 9.083 9.681 1.00 83.19 70 LYS A N 1
ATOM 551 C CA . LYS A 1 70 ? 15.788 10.467 9.542 1.00 83.19 70 LYS A CA 1
ATOM 552 C C . LYS A 1 70 ? 15.009 11.378 10.475 1.00 83.19 70 LYS A C 1
ATOM 554 O O . LYS A 1 70 ? 15.640 11.937 11.353 1.00 83.19 70 LYS A O 1
ATOM 559 N N . ILE A 1 71 ? 13.675 11.435 10.386 1.00 80.12 71 ILE A N 1
ATOM 560 C CA . ILE A 1 71 ? 12.845 12.271 11.278 1.00 80.12 71 ILE A CA 1
ATOM 561 C C . ILE A 1 71 ? 13.154 12.029 12.758 1.00 80.12 71 ILE A C 1
ATOM 563 O O . ILE A 1 71 ? 13.217 12.981 13.524 1.00 80.12 71 ILE A O 1
ATOM 567 N N . SER A 1 72 ? 13.363 10.777 13.167 1.00 77.06 72 SER A N 1
ATOM 568 C CA . SER A 1 72 ? 13.628 10.444 14.573 1.00 77.06 72 SER A CA 1
ATOM 569 C C . SER A 1 72 ? 14.974 10.981 15.077 1.00 77.06 72 SER A C 1
ATOM 571 O O . SER A 1 72 ? 15.124 11.167 16.281 1.00 77.06 72 SER A O 1
ATOM 573 N N . PHE A 1 73 ? 15.942 11.219 14.185 1.00 68.38 73 PHE A N 1
ATOM 574 C CA . PHE A 1 73 ? 17.227 11.838 14.523 1.00 68.38 73 PHE A CA 1
ATOM 575 C C . PHE A 1 73 ? 17.159 13.371 14.612 1.00 68.38 73 PHE A C 1
ATOM 577 O O . PHE A 1 73 ? 18.038 13.959 15.238 1.00 68.38 73 PHE A O 1
ATOM 584 N N . PHE A 1 74 ? 16.137 14.022 14.041 1.00 66.12 74 PHE A N 1
ATOM 585 C CA . PHE A 1 74 ? 15.957 15.472 14.169 1.00 66.12 74 PHE A CA 1
ATOM 586 C C . PHE A 1 74 ? 15.225 15.782 15.481 1.00 66.12 74 PHE A C 1
ATOM 588 O O . PHE A 1 74 ? 14.025 15.557 15.622 1.00 66.12 74 PHE A O 1
ATOM 595 N N . THR A 1 75 ? 15.962 16.295 16.464 1.00 55.75 75 THR A N 1
ATOM 596 C CA . THR A 1 75 ? 15.396 17.037 17.601 1.00 55.75 75 THR A CA 1
ATOM 597 C C . THR A 1 75 ? 15.029 18.455 17.148 1.00 55.75 75 THR A C 1
ATOM 599 O O . THR A 1 75 ? 15.695 18.978 16.260 1.00 55.75 75 THR A O 1
ATOM 602 N N . ASP A 1 76 ? 14.020 19.090 17.758 1.00 55.81 76 ASP A N 1
ATOM 603 C CA . ASP A 1 76 ? 13.439 20.401 17.368 1.00 55.81 76 ASP A CA 1
ATOM 604 C C . ASP A 1 76 ? 14.446 21.561 17.117 1.00 55.81 76 ASP A C 1
ATOM 606 O O . ASP A 1 76 ? 14.070 22.570 16.529 1.00 55.81 76 ASP A O 1
ATOM 610 N N . ASP A 1 77 ? 15.721 21.423 17.499 1.00 51.41 77 ASP A N 1
ATOM 611 C CA . ASP A 1 77 ? 16.778 22.446 17.401 1.00 51.41 77 ASP A CA 1
ATOM 612 C C . ASP A 1 77 ? 17.586 22.476 16.085 1.00 51.41 77 ASP A C 1
ATOM 614 O O . ASP A 1 77 ? 18.480 23.311 15.931 1.00 51.41 77 ASP A O 1
ATOM 618 N N . CYS A 1 78 ? 17.327 21.591 15.117 1.00 53.25 78 CYS A N 1
ATOM 619 C CA . CYS A 1 78 ? 18.082 21.574 13.855 1.00 53.25 78 CYS A CA 1
ATOM 620 C C . CYS A 1 78 ? 17.265 22.132 12.677 1.00 53.25 78 CYS A C 1
ATOM 622 O O . CYS A 1 78 ? 16.367 21.489 12.144 1.00 53.25 78 CYS A O 1
ATOM 624 N N . HIS A 1 79 ? 17.616 23.347 12.241 1.00 53.62 79 HIS A N 1
ATOM 625 C CA . HIS A 1 79 ? 17.004 24.056 11.106 1.00 53.62 79 HIS A CA 1
ATOM 626 C C . HIS A 1 79 ? 17.536 23.627 9.720 1.00 53.62 79 HIS A C 1
ATOM 628 O O . HIS A 1 79 ? 17.313 24.329 8.732 1.00 53.62 79 HIS A O 1
ATOM 634 N N . GLU A 1 80 ? 18.256 22.509 9.614 1.00 59.78 80 GLU A N 1
ATOM 635 C CA . GLU A 1 80 ? 18.815 22.057 8.336 1.00 59.78 80 GLU A CA 1
ATOM 636 C C . GLU A 1 80 ? 17.761 21.367 7.458 1.00 59.78 80 GLU A C 1
ATOM 638 O O . GLU A 1 80 ? 16.999 20.508 7.905 1.00 59.78 80 GLU A O 1
ATOM 643 N N . THR A 1 81 ? 17.726 21.732 6.174 1.00 62.53 81 THR A N 1
ATOM 644 C CA . THR A 1 81 ? 16.875 21.075 5.179 1.00 62.53 81 THR A CA 1
ATOM 645 C C . THR A 1 81 ? 17.384 19.662 4.910 1.00 62.53 81 THR A C 1
ATOM 647 O O . THR A 1 81 ? 18.521 19.471 4.481 1.00 62.53 81 THR A O 1
ATOM 650 N N . ILE A 1 82 ? 16.532 18.663 5.138 1.00 64.69 82 ILE A N 1
ATOM 651 C CA . ILE A 1 82 ? 16.879 17.257 4.935 1.00 64.69 82 ILE A CA 1
ATOM 652 C C . ILE A 1 82 ? 16.725 16.897 3.462 1.00 64.69 82 ILE A C 1
ATOM 654 O O . ILE A 1 82 ? 15.611 16.682 2.981 1.00 64.69 82 ILE A O 1
ATOM 658 N N . ASP A 1 83 ? 17.845 16.711 2.774 1.00 70.06 83 ASP A N 1
ATOM 659 C CA . ASP A 1 83 ? 17.823 16.083 1.459 1.00 70.06 83 ASP A CA 1
ATOM 660 C C . ASP A 1 83 ? 17.646 14.563 1.613 1.00 70.06 83 ASP A C 1
ATOM 662 O O . ASP A 1 83 ? 18.469 13.826 2.179 1.00 70.06 83 ASP A O 1
ATOM 666 N N . ILE A 1 84 ? 16.510 14.064 1.124 1.00 73.75 84 ILE A N 1
ATOM 667 C CA . ILE A 1 84 ? 16.205 12.634 1.059 1.00 73.75 84 ILE A CA 1
ATOM 668 C C . ILE A 1 84 ? 15.998 12.263 -0.401 1.00 73.75 84 ILE A C 1
ATOM 670 O O . ILE A 1 84 ? 15.050 12.698 -1.045 1.00 73.75 84 ILE A O 1
ATOM 674 N N . THR A 1 85 ? 16.888 11.422 -0.920 1.00 79.06 85 THR A N 1
ATOM 675 C CA . THR A 1 85 ? 16.686 10.783 -2.219 1.00 79.06 85 THR A CA 1
ATOM 676 C C . THR A 1 85 ? 15.848 9.528 -2.017 1.00 79.06 85 THR A C 1
ATOM 678 O O . THR A 1 85 ? 16.308 8.573 -1.393 1.00 79.06 85 THR A O 1
ATOM 681 N N . LEU A 1 86 ? 14.622 9.548 -2.532 1.00 80.50 86 LEU A N 1
ATOM 682 C CA . LEU A 1 86 ? 13.704 8.410 -2.537 1.00 80.50 86 LEU A CA 1
ATOM 683 C C . LEU A 1 86 ? 13.869 7.644 -3.855 1.00 80.50 86 LEU A C 1
ATOM 685 O O . LEU A 1 86 ? 14.031 8.258 -4.912 1.00 80.50 86 LEU A O 1
ATOM 689 N N . LYS A 1 87 ? 13.866 6.312 -3.786 1.00 80.31 87 LYS A N 1
ATOM 690 C CA . LYS A 1 87 ? 13.993 5.408 -4.948 1.00 80.31 87 LYS A CA 1
ATOM 691 C C . LYS A 1 87 ? 12.668 4.735 -5.309 1.00 80.31 87 LYS A C 1
ATOM 693 O O . LYS A 1 87 ? 12.541 4.093 -6.346 1.00 80.31 87 LYS A O 1
ATOM 698 N N . SER A 1 88 ? 11.689 4.812 -4.422 1.00 86.81 88 SER A N 1
ATOM 699 C CA . SER A 1 88 ? 10.369 4.233 -4.612 1.00 86.81 88 SER A CA 1
ATOM 700 C C . SER A 1 88 ? 9.430 5.203 -5.333 1.00 86.81 88 SER A C 1
ATOM 702 O O . SER A 1 88 ? 9.607 6.422 -5.243 1.00 86.81 88 SER A O 1
ATOM 704 N N . PRO A 1 89 ? 8.392 4.693 -6.021 1.00 88.31 89 PRO A N 1
ATOM 705 C CA . PRO A 1 89 ? 7.338 5.514 -6.610 1.00 88.31 89 PRO A CA 1
ATOM 706 C C . PRO A 1 89 ? 6.474 6.171 -5.518 1.00 88.31 89 PRO A C 1
ATOM 708 O O . PRO A 1 89 ? 5.334 5.781 -5.266 1.00 88.31 89 PRO A O 1
ATOM 711 N N . PHE A 1 90 ? 7.009 7.204 -4.863 1.00 87.19 90 PHE A N 1
ATOM 712 C CA . PHE A 1 90 ? 6.397 7.838 -3.689 1.00 87.19 90 PHE A CA 1
ATOM 713 C C . PHE A 1 90 ? 5.073 8.553 -3.996 1.00 87.19 90 PHE A C 1
ATOM 715 O O . PHE A 1 90 ? 4.276 8.813 -3.095 1.00 87.19 90 PHE A O 1
ATOM 722 N N . HIS A 1 91 ? 4.778 8.784 -5.279 1.00 87.25 91 HIS A N 1
ATOM 723 C CA . HIS A 1 91 ? 3.459 9.221 -5.730 1.00 87.25 91 HIS A CA 1
ATOM 724 C C . HIS A 1 91 ? 2.341 8.260 -5.278 1.00 87.25 91 HIS A C 1
ATOM 726 O O . HIS A 1 91 ? 1.228 8.706 -5.027 1.00 87.25 91 HIS A O 1
ATOM 732 N N . LEU A 1 92 ? 2.619 6.962 -5.085 1.00 91.62 92 LEU A N 1
ATOM 733 C CA . LEU A 1 92 ? 1.647 6.015 -4.520 1.00 91.62 92 LEU A CA 1
ATOM 734 C C . LEU A 1 92 ? 1.266 6.363 -3.073 1.00 91.62 92 LEU A C 1
ATOM 736 O O . LEU A 1 92 ? 0.107 6.214 -2.690 1.00 91.62 92 LEU A O 1
ATOM 740 N N . VAL A 1 93 ? 2.217 6.865 -2.278 1.00 92.06 93 VAL A N 1
ATOM 741 C CA . VAL A 1 93 ? 1.955 7.344 -0.911 1.00 92.06 93 VAL A CA 1
ATOM 742 C C . VAL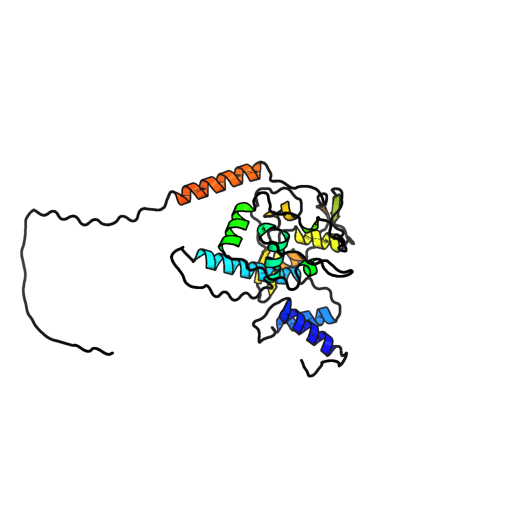 A 1 93 ? 1.124 8.624 -0.959 1.00 92.06 93 VAL A C 1
ATOM 744 O O . VAL A 1 93 ? 0.163 8.761 -0.207 1.00 92.06 93 VAL A O 1
ATOM 747 N N . GLN A 1 94 ? 1.432 9.532 -1.885 1.00 90.00 94 GLN A N 1
ATOM 748 C CA . GLN A 1 94 ? 0.648 10.749 -2.106 1.00 90.00 94 GLN A CA 1
ATOM 749 C C . GLN A 1 94 ? -0.806 10.436 -2.496 1.00 90.00 94 GLN A C 1
ATOM 751 O O . GLN A 1 94 ? -1.733 10.991 -1.910 1.00 90.00 94 GLN A O 1
ATOM 756 N N . LEU A 1 95 ? -1.017 9.492 -3.415 1.00 92.81 95 LEU A N 1
ATOM 757 C CA . LEU A 1 95 ? -2.349 9.016 -3.799 1.00 92.81 95 LEU A CA 1
ATOM 758 C C . LEU A 1 95 ? -3.085 8.377 -2.616 1.00 92.81 95 LEU A C 1
ATOM 760 O O . LEU A 1 95 ? -4.266 8.647 -2.402 1.00 92.81 95 LEU A O 1
ATOM 764 N N . TRP A 1 96 ? -2.382 7.574 -1.811 1.00 93.38 96 TRP A N 1
ATOM 765 C CA . TRP A 1 96 ? -2.938 7.005 -0.583 1.00 93.38 96 TRP A CA 1
ATOM 766 C C . TRP A 1 96 ? -3.392 8.096 0.398 1.00 93.38 96 TRP A C 1
ATOM 768 O O . TRP A 1 96 ? -4.448 7.947 1.010 1.00 93.38 96 TRP A O 1
ATOM 778 N N . VAL A 1 97 ? -2.650 9.203 0.516 1.00 92.50 97 VAL A N 1
ATOM 779 C CA . VAL A 1 97 ? -3.050 10.355 1.338 1.00 92.50 97 VAL A CA 1
ATOM 780 C C . VAL A 1 97 ? -4.300 11.028 0.762 1.00 92.50 97 VAL A C 1
ATOM 782 O O . VAL A 1 97 ? -5.277 11.221 1.483 1.00 92.50 97 VAL A O 1
ATOM 785 N N . TRP A 1 98 ? -4.318 11.348 -0.532 1.00 92.56 98 TRP A N 1
ATOM 786 C CA . TRP A 1 98 ? -5.440 12.053 -1.167 1.00 92.56 98 TRP A CA 1
ATOM 787 C C . TRP A 1 98 ? -6.751 11.267 -1.187 1.00 92.56 98 TRP A C 1
ATOM 789 O O . TRP A 1 98 ? -7.830 11.854 -1.099 1.00 92.56 98 TRP A O 1
ATOM 799 N N . GLU A 1 99 ? -6.682 9.940 -1.254 1.00 93.19 99 GLU A N 1
ATOM 800 C CA . GLU A 1 99 ? -7.868 9.085 -1.158 1.00 93.19 99 GLU A CA 1
ATOM 801 C C . GLU A 1 99 ? -8.447 9.034 0.268 1.00 93.19 99 GLU A C 1
ATOM 803 O O . GLU A 1 99 ? -9.603 8.648 0.435 1.00 93.19 99 GLU A O 1
ATOM 808 N N . ARG A 1 100 ? -7.676 9.402 1.303 1.00 93.12 100 ARG A N 1
ATOM 809 C CA . ARG A 1 100 ? -8.024 9.112 2.708 1.00 93.12 100 ARG A CA 1
ATOM 810 C C . ARG A 1 100 ? -8.168 10.322 3.616 1.00 93.12 100 ARG A C 1
ATOM 812 O O . ARG A 1 100 ? -8.927 10.251 4.578 1.00 93.12 100 ARG A O 1
ATOM 819 N N . PHE A 1 101 ? -7.477 11.415 3.312 1.00 92.31 101 PHE A N 1
ATOM 820 C CA . PHE A 1 101 ? -7.516 12.652 4.087 1.00 92.31 101 PHE A CA 1
ATOM 821 C C . PHE A 1 101 ? -8.243 13.733 3.293 1.00 92.31 101 PHE A C 1
ATOM 823 O O . PHE A 1 101 ? -7.655 14.380 2.427 1.00 92.31 101 PHE A O 1
ATOM 830 N N . ALA A 1 102 ? -9.517 13.963 3.619 1.00 87.62 102 ALA A N 1
ATOM 831 C CA . ALA A 1 102 ? -10.345 14.955 2.931 1.00 87.62 102 ALA A CA 1
ATOM 832 C C . ALA A 1 102 ? -9.727 16.368 2.948 1.00 87.62 102 ALA A C 1
ATOM 834 O O . ALA A 1 102 ? -9.801 17.077 1.953 1.00 87.62 102 ALA A O 1
ATOM 835 N N . ALA A 1 103 ? -9.048 16.748 4.035 1.00 88.06 103 ALA A N 1
ATOM 836 C CA . ALA A 1 103 ? -8.395 18.053 4.167 1.00 88.06 103 ALA A CA 1
ATOM 837 C C . ALA A 1 103 ? -7.166 18.250 3.253 1.00 88.06 103 ALA A C 1
ATOM 839 O O . ALA A 1 103 ? -6.748 19.382 3.029 1.00 88.06 103 ALA A O 1
ATOM 840 N N . LEU A 1 104 ? -6.570 17.165 2.743 1.00 90.00 104 LEU A N 1
ATOM 841 C CA . LEU A 1 104 ? -5.382 17.204 1.872 1.00 90.00 104 LEU A CA 1
ATOM 842 C C . LEU A 1 104 ? -5.710 16.899 0.410 1.00 90.00 104 LEU A C 1
ATOM 844 O O . LEU A 1 104 ? -4.828 16.945 -0.448 1.00 90.00 104 LEU A O 1
ATOM 848 N N . LYS A 1 105 ? -6.964 16.547 0.140 1.00 88.44 105 LYS A N 1
ATOM 849 C CA . LYS A 1 105 ? -7.448 16.104 -1.155 1.00 88.44 105 LYS A CA 1
ATOM 850 C C . LYS A 1 105 ? -7.658 17.306 -2.090 1.00 88.44 105 LYS A C 1
ATOM 852 O O . LYS A 1 105 ? -8.444 18.187 -1.748 1.00 88.44 105 LYS A O 1
ATOM 857 N N . PRO A 1 106 ? -7.022 17.343 -3.277 1.00 91.12 106 PRO A N 1
ATOM 858 C CA . PRO A 1 106 ? -7.408 18.286 -4.323 1.00 91.12 106 PRO A CA 1
ATOM 859 C C . PRO A 1 106 ? -8.774 17.940 -4.925 1.00 91.12 106 PRO A C 1
ATOM 861 O O . PRO A 1 106 ? -9.271 16.818 -4.780 1.00 91.12 106 PRO A O 1
ATOM 864 N N . GLU A 1 107 ? -9.344 18.890 -5.665 1.00 90.62 107 GLU A N 1
ATOM 865 C CA . GLU A 1 107 ? -10.525 18.642 -6.492 1.00 90.62 107 GLU A CA 1
ATOM 866 C C . GLU A 1 107 ? -10.233 17.528 -7.513 1.00 90.62 107 GLU A C 1
ATOM 868 O O . GLU A 1 107 ? -9.310 17.666 -8.318 1.00 90.62 107 GLU A O 1
ATOM 873 N N . PRO A 1 108 ? -10.958 16.395 -7.464 1.00 92.06 108 PRO A N 1
ATOM 874 C CA . PRO A 1 108 ? -10.665 15.246 -8.306 1.00 92.06 108 PRO A CA 1
ATOM 875 C C . PRO A 1 108 ? -11.174 15.454 -9.735 1.00 92.06 108 PRO A C 1
ATOM 877 O O . PRO A 1 108 ? -12.289 15.930 -9.947 1.00 92.06 108 PRO A O 1
ATOM 880 N N . ASN A 1 109 ? -10.406 14.981 -10.716 1.00 92.12 109 ASN A N 1
ATOM 881 C CA . ASN A 1 109 ? -10.856 14.923 -12.104 1.00 92.12 109 ASN A CA 1
ATOM 882 C C . ASN A 1 109 ? -11.975 13.883 -12.286 1.00 92.12 109 ASN A C 1
ATOM 884 O O . ASN A 1 109 ? -12.071 12.900 -11.538 1.00 92.12 109 ASN A O 1
ATOM 888 N N . LEU A 1 110 ? -12.787 14.072 -13.329 1.00 90.44 110 LEU A N 1
ATOM 889 C CA . LEU A 1 110 ? -13.704 13.040 -13.811 1.00 90.44 110 LEU A CA 1
ATOM 890 C C . LEU A 1 110 ? -12.908 11.863 -14.392 1.00 90.44 110 LEU A C 1
ATOM 892 O O . LEU A 1 110 ? -11.825 12.045 -14.944 1.00 90.44 110 LEU A O 1
ATOM 896 N N . ILE A 1 111 ? -13.447 10.653 -14.240 1.00 89.81 111 ILE A N 1
ATOM 897 C CA . ILE A 1 111 ? -12.895 9.445 -14.860 1.00 89.81 111 ILE A CA 1
ATOM 898 C C . ILE A 1 111 ? -13.588 9.259 -16.208 1.00 89.81 111 ILE A C 1
ATOM 900 O O . ILE A 1 111 ? -14.816 9.142 -16.255 1.00 89.81 111 ILE A O 1
ATOM 904 N N . ASP A 1 112 ? -12.811 9.199 -17.287 1.00 87.38 112 ASP A N 1
ATOM 905 C CA . ASP A 1 112 ? -13.334 8.815 -18.600 1.00 87.38 112 ASP A CA 1
ATOM 906 C C . ASP A 1 112 ? -13.439 7.288 -18.728 1.00 87.38 112 ASP A C 1
ATOM 908 O O . ASP A 1 112 ? -12.737 6.534 -18.050 1.00 87.38 112 ASP A O 1
ATOM 912 N N . ASN A 1 113 ? -14.289 6.808 -19.638 1.00 83.81 113 ASN A N 1
ATOM 913 C CA . ASN A 1 113 ? -14.472 5.374 -19.865 1.00 83.81 113 ASN A CA 1
ATOM 914 C C . ASN A 1 113 ? -13.141 4.665 -20.167 1.00 83.81 113 ASN A C 1
ATOM 916 O O . ASN A 1 113 ? -12.390 5.068 -21.054 1.00 83.81 113 ASN A O 1
ATOM 920 N N . GLY A 1 114 ? -12.872 3.582 -19.434 1.00 82.75 114 GLY A N 1
ATOM 921 C CA . GLY A 1 114 ? -11.651 2.782 -19.570 1.00 82.75 114 GLY A CA 1
ATOM 922 C C . GLY A 1 114 ? -10.431 3.335 -18.825 1.00 82.75 114 GLY A C 1
ATOM 923 O O . GLY A 1 114 ? -9.384 2.688 -18.824 1.00 82.75 114 GLY A O 1
ATOM 924 N N . GLN A 1 115 ? -10.534 4.495 -18.169 1.00 87.81 115 GLN A N 1
ATOM 925 C CA . GLN A 1 115 ? -9.452 5.010 -17.334 1.00 87.81 115 GLN A CA 1
ATOM 926 C C . GLN A 1 115 ? -9.410 4.341 -15.957 1.00 87.81 115 GLN A C 1
ATOM 928 O O . GLN A 1 115 ? -10.416 3.922 -15.385 1.00 87.81 115 GLN A O 1
ATOM 933 N N . SER A 1 116 ? -8.207 4.285 -15.387 1.00 88.56 116 SER A N 1
ATOM 934 C CA . SER A 1 116 ? -8.021 3.831 -14.010 1.00 88.56 116 SER A CA 1
ATOM 935 C C . SER A 1 116 ? -8.561 4.856 -13.008 1.00 88.56 116 SER A C 1
ATOM 937 O O . SER A 1 116 ? -8.554 6.060 -13.268 1.00 88.56 116 SER A O 1
ATOM 939 N N . ARG A 1 117 ? -8.909 4.407 -11.796 1.00 90.12 117 ARG A N 1
ATOM 940 C CA . ARG A 1 117 ? -9.257 5.314 -10.688 1.00 90.12 117 ARG A CA 1
ATOM 941 C C . ARG A 1 117 ? -8.165 6.350 -10.403 1.00 90.12 117 ARG A C 1
ATOM 943 O O . ARG A 1 117 ? -8.476 7.471 -10.011 1.00 90.12 117 ARG A O 1
ATOM 950 N N . LEU A 1 118 ? -6.898 5.994 -10.626 1.00 89.69 118 LEU A N 1
ATOM 951 C CA . LEU A 1 118 ? -5.765 6.890 -10.397 1.00 89.69 118 LEU A CA 1
ATOM 952 C C . LEU A 1 118 ? -5.803 8.131 -11.298 1.00 89.69 118 LEU A C 1
ATOM 954 O O . LEU A 1 118 ? -5.278 9.171 -10.908 1.00 89.69 118 LEU A O 1
ATOM 958 N N . SER A 1 119 ? -6.479 8.064 -12.451 1.00 90.31 119 SER A N 1
ATOM 959 C CA . SER A 1 119 ? -6.623 9.194 -13.377 1.00 90.31 119 SER A CA 1
ATOM 960 C C . SER A 1 119 ? -7.331 10.402 -12.751 1.00 90.31 119 SER A C 1
ATOM 962 O O . SER A 1 119 ? -7.071 11.535 -13.158 1.00 90.31 119 SER A O 1
ATOM 964 N N . ARG A 1 120 ? -8.125 10.193 -11.686 1.00 91.31 120 ARG A N 1
ATOM 965 C CA . ARG A 1 120 ? -8.727 11.269 -10.870 1.00 91.31 120 ARG A CA 1
ATOM 966 C C . ARG A 1 120 ? -7.709 12.277 -10.352 1.00 91.31 120 ARG A C 1
ATOM 968 O O . ARG A 1 120 ? -8.061 13.420 -10.092 1.00 91.31 120 ARG A O 1
ATOM 975 N N . TRP A 1 121 ? -6.473 11.832 -10.167 1.00 91.75 121 TRP A N 1
ATOM 976 C CA . TRP A 1 121 ? -5.405 12.586 -9.527 1.00 91.75 121 TRP A CA 1
ATOM 977 C C . TRP A 1 121 ? -4.349 13.075 -10.520 1.00 91.75 121 TRP A C 1
ATOM 979 O O . TRP A 1 121 ? -3.325 13.632 -10.123 1.00 91.75 121 TRP A O 1
ATOM 989 N N . ASN A 1 122 ? -4.576 12.844 -11.815 1.00 88.88 122 ASN A N 1
ATOM 990 C CA . ASN A 1 122 ? -3.611 13.157 -12.854 1.00 88.88 122 ASN A CA 1
ATOM 991 C C . ASN A 1 122 ? -3.356 14.668 -12.949 1.00 88.88 122 ASN A C 1
ATOM 993 O O . ASN A 1 122 ? -4.299 15.458 -12.996 1.00 88.88 122 ASN A O 1
ATOM 997 N N . ASN A 1 123 ? -2.078 15.051 -13.016 1.00 86.06 123 ASN A N 1
ATOM 998 C CA . ASN A 1 123 ? -1.606 16.437 -13.118 1.00 86.06 123 ASN A CA 1
ATOM 999 C C . ASN A 1 123 ? -2.120 17.390 -12.024 1.00 86.06 123 ASN A C 1
ATOM 1001 O O . ASN A 1 123 ? -2.093 18.607 -12.208 1.00 86.06 123 ASN A O 1
ATOM 1005 N N . LEU A 1 124 ? -2.568 16.864 -10.881 1.00 86.56 124 LEU A N 1
ATOM 1006 C CA . LEU A 1 124 ? -2.969 17.692 -9.751 1.00 86.56 124 LEU A CA 1
ATOM 1007 C C . LEU A 1 124 ? -1.749 18.036 -8.898 1.00 86.56 124 LEU A C 1
ATOM 1009 O O . LEU A 1 124 ? -0.909 17.186 -8.604 1.00 86.56 124 LEU A O 1
ATOM 1013 N N . ILE A 1 125 ? -1.659 19.297 -8.490 1.00 78.38 125 ILE A N 1
ATOM 1014 C CA . ILE A 1 125 ? -0.622 19.792 -7.587 1.00 78.38 125 ILE A CA 1
ATOM 1015 C C . ILE A 1 125 ? -1.329 20.534 -6.461 1.00 78.38 125 ILE A C 1
ATOM 1017 O O . ILE A 1 125 ? -2.094 21.465 -6.705 1.00 78.38 125 ILE A O 1
ATOM 1021 N N . THR A 1 126 ? -1.063 20.132 -5.223 1.00 75.31 126 THR A N 1
ATOM 1022 C CA . THR A 1 126 ? -1.526 20.840 -4.028 1.00 75.31 126 THR A CA 1
ATOM 1023 C C . THR A 1 126 ? -0.355 21.539 -3.365 1.00 75.31 126 THR A C 1
ATOM 1025 O O . THR A 1 126 ? 0.668 20.914 -3.084 1.00 75.31 126 THR A O 1
ATOM 1028 N N . LEU A 1 127 ? -0.508 22.831 -3.071 1.00 69.62 127 LEU A N 1
ATOM 1029 C CA . LEU A 1 127 ? 0.445 23.549 -2.233 1.00 69.62 127 LEU A CA 1
ATOM 1030 C C . LEU A 1 127 ? 0.198 23.158 -0.773 1.00 69.62 127 LEU A C 1
ATOM 1032 O O . LEU A 1 127 ? -0.598 23.778 -0.070 1.00 69.62 127 LEU A O 1
ATOM 1036 N N . THR A 1 128 ? 0.845 22.087 -0.329 1.00 74.06 128 THR A N 1
ATOM 1037 C CA . THR A 1 128 ? 0.666 21.570 1.026 1.00 74.06 128 THR A CA 1
ATOM 1038 C C . THR A 1 128 ? 1.843 21.998 1.895 1.00 74.06 128 THR A C 1
ATOM 1040 O O . THR A 1 128 ? 2.973 21.567 1.685 1.00 74.06 128 THR A O 1
ATOM 1043 N N . THR A 1 129 ? 1.593 22.870 2.872 1.00 78.88 129 THR A N 1
ATOM 1044 C CA . THR A 1 129 ? 2.607 23.252 3.865 1.00 78.88 129 THR A CA 1
ATOM 1045 C C . THR A 1 129 ? 2.647 22.233 5.000 1.00 78.88 129 THR A C 1
ATOM 1047 O O . THR A 1 129 ? 1.655 21.551 5.265 1.00 78.88 129 THR A O 1
ATOM 1050 N N . TYR A 1 130 ? 3.772 22.163 5.719 1.00 79.31 130 TYR A N 1
ATOM 1051 C CA . TYR A 1 130 ? 3.894 21.341 6.930 1.00 79.31 130 TYR A CA 1
ATOM 1052 C C . TYR A 1 130 ? 2.729 21.574 7.904 1.00 79.31 130 TYR A C 1
ATOM 1054 O O . TYR A 1 130 ? 2.143 20.618 8.403 1.00 79.31 130 TYR A O 1
ATOM 1062 N N . THR A 1 131 ? 2.345 22.836 8.118 1.00 83.88 131 THR A N 1
ATOM 1063 C CA . THR A 1 131 ? 1.245 23.212 9.014 1.00 83.88 131 THR A CA 1
ATOM 1064 C C . THR A 1 131 ? -0.089 22.610 8.576 1.00 83.88 131 THR A C 1
ATOM 1066 O O . THR A 1 131 ? -0.821 22.090 9.414 1.00 83.88 131 THR A O 1
ATOM 1069 N N . ILE A 1 132 ? -0.389 22.629 7.272 1.00 85.44 132 ILE A N 1
ATOM 1070 C CA . ILE A 1 132 ? -1.619 22.040 6.722 1.00 85.44 132 ILE A CA 1
ATOM 1071 C C . ILE A 1 132 ? -1.602 20.518 6.885 1.00 85.44 132 ILE A C 1
ATOM 1073 O O . ILE A 1 132 ? -2.593 19.948 7.335 1.00 85.44 132 ILE A O 1
ATOM 1077 N N . VAL A 1 133 ? -0.475 19.861 6.571 1.00 85.75 133 VAL A N 1
ATOM 1078 C CA . VAL A 1 133 ? -0.334 18.406 6.758 1.00 85.75 133 VAL A CA 1
ATOM 1079 C C . VAL A 1 133 ? -0.540 18.034 8.219 1.00 85.75 133 VAL A C 1
ATOM 1081 O O . VAL A 1 133 ? -1.346 17.157 8.513 1.00 85.75 133 VAL A O 1
ATOM 1084 N N . LYS A 1 134 ? 0.154 18.712 9.135 1.00 86.19 134 LYS A N 1
ATOM 1085 C CA . LYS A 1 134 ? 0.063 18.444 10.571 1.00 86.19 134 LYS A CA 1
ATOM 1086 C C . LYS A 1 134 ? -1.369 18.593 11.072 1.00 86.19 134 LYS A C 1
ATOM 1088 O O . LYS A 1 134 ? -1.895 17.662 11.669 1.00 86.19 134 LYS A O 1
ATOM 1093 N N . LEU A 1 135 ? -2.017 19.715 10.753 1.00 88.12 135 LEU A N 1
ATOM 1094 C CA . LEU A 1 135 ? -3.402 19.959 11.145 1.00 88.12 135 LEU A CA 1
ATOM 1095 C C . LEU A 1 135 ? -4.341 18.879 10.596 1.00 88.12 135 LEU A C 1
ATOM 1097 O O . LEU A 1 135 ? -5.184 1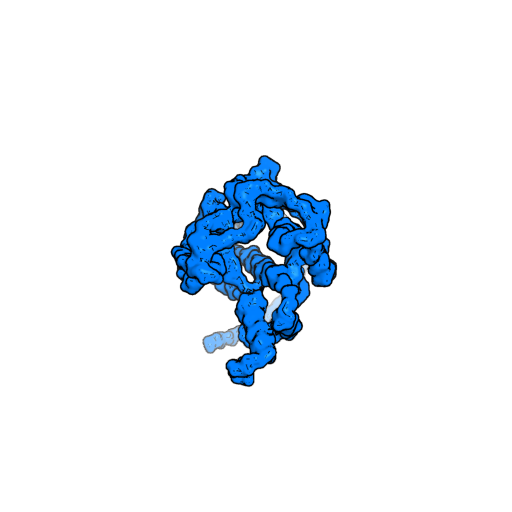8.369 11.332 1.00 88.12 135 LEU A O 1
ATOM 1101 N N . ALA A 1 136 ? -4.183 18.499 9.326 1.00 89.62 136 ALA A N 1
ATOM 1102 C CA . ALA A 1 136 ? -4.996 17.455 8.716 1.00 89.62 136 ALA A CA 1
ATOM 1103 C C . ALA A 1 136 ? -4.810 16.096 9.404 1.00 89.62 136 ALA A C 1
ATOM 1105 O O . ALA A 1 136 ? -5.798 15.403 9.619 1.00 89.62 136 ALA A O 1
ATOM 1106 N N . LEU A 1 137 ? -3.577 15.728 9.769 1.00 88.81 137 LEU A N 1
ATOM 1107 C CA . LEU A 1 137 ? -3.280 14.480 10.478 1.00 88.81 137 LEU A CA 1
ATOM 1108 C C . LEU A 1 137 ? -3.839 14.484 11.906 1.00 88.81 137 LEU A C 1
ATOM 1110 O O . LEU A 1 137 ? -4.463 13.505 12.312 1.00 88.81 137 LEU A O 1
ATOM 1114 N N . ASP A 1 138 ? -3.667 15.585 12.639 1.00 87.38 138 ASP A N 1
ATOM 1115 C CA . ASP A 1 138 ? -4.149 15.726 14.019 1.00 87.38 138 ASP A CA 1
ATOM 1116 C C . ASP A 1 138 ? -5.690 15.706 14.089 1.00 87.38 138 ASP A C 1
ATOM 1118 O O . ASP A 1 138 ? -6.268 15.213 15.057 1.00 87.38 138 ASP A O 1
ATOM 1122 N N . SER A 1 139 ? -6.360 16.181 13.033 1.00 87.88 139 SER A N 1
ATOM 1123 C CA . SER A 1 139 ? -7.830 16.239 12.921 1.00 87.88 139 SER A CA 1
ATOM 1124 C C . SER A 1 139 ? -8.446 15.013 12.234 1.00 87.88 139 SER A C 1
ATOM 1126 O O . SER A 1 139 ? -9.668 14.924 12.094 1.00 87.88 139 SER A O 1
ATOM 1128 N N . ALA A 1 140 ? -7.624 14.075 11.751 1.00 87.44 140 ALA A N 1
ATOM 1129 C CA . ALA A 1 140 ? -8.078 13.005 10.866 1.00 87.44 140 ALA A CA 1
ATOM 1130 C C . ALA A 1 140 ? -8.968 11.964 11.552 1.00 87.44 140 ALA A C 1
ATOM 1132 O O . ALA A 1 140 ? -9.610 11.194 10.850 1.00 87.44 140 ALA A O 1
ATOM 1133 N N . GLY A 1 141 ? -9.007 11.915 12.889 1.00 83.19 141 GLY A N 1
ATOM 1134 C CA . GLY A 1 141 ? -9.624 10.824 13.654 1.00 83.19 141 GLY A CA 1
ATOM 1135 C C . GLY A 1 141 ? -10.980 10.363 13.110 1.00 83.19 141 GLY A C 1
ATOM 1136 O O . GLY A 1 141 ? -11.127 9.199 12.751 1.00 83.19 141 GLY A O 1
ATOM 1137 N N . GLU A 1 142 ? -11.935 11.285 12.980 1.00 80.12 142 GLU A N 1
ATOM 1138 C CA . GLU A 1 142 ? -13.292 10.990 12.488 1.00 80.12 142 GLU A CA 1
ATOM 1139 C C . GLU A 1 142 ? -13.444 11.158 10.967 1.00 80.12 142 GLU A C 1
ATOM 1141 O O . GLU A 1 142 ? -14.395 10.660 10.373 1.00 80.12 142 GLU A O 1
ATOM 1146 N N . THR A 1 143 ? -12.515 11.863 10.316 1.00 88.44 143 THR A N 1
ATOM 1147 C CA . THR A 1 143 ? -12.612 12.222 8.888 1.00 88.44 143 THR A CA 1
ATOM 1148 C C . THR A 1 143 ? -11.788 11.316 7.973 1.00 88.44 143 THR A C 1
ATOM 1150 O O . THR A 1 143 ? -11.875 11.423 6.747 1.00 88.44 143 THR A O 1
ATOM 1153 N N . PHE A 1 144 ? -10.984 10.420 8.547 1.00 92.19 144 PHE A N 1
ATOM 1154 C CA . PHE A 1 144 ? -10.149 9.485 7.812 1.00 92.19 144 PHE A CA 1
ATOM 1155 C C . PHE A 1 144 ? -10.997 8.412 7.127 1.00 92.19 144 PHE A C 1
ATOM 1157 O O . PHE A 1 144 ? -11.702 7.631 7.767 1.00 92.19 144 PHE A O 1
ATOM 1164 N N . LEU A 1 145 ? -10.876 8.314 5.804 1.00 93.69 145 LEU A N 1
ATOM 1165 C CA . LEU A 1 145 ? -11.592 7.302 5.034 1.00 93.69 145 LEU A CA 1
ATOM 1166 C C . LEU A 1 145 ? -10.814 5.984 5.039 1.00 93.69 145 LEU A C 1
ATOM 1168 O O . LEU A 1 145 ? -9.812 5.832 4.336 1.00 93.69 145 LEU A O 1
ATOM 1172 N N . TRP A 1 146 ? -11.304 4.990 5.781 1.00 93.31 146 TRP A N 1
ATOM 1173 C CA . TRP A 1 146 ? -10.698 3.654 5.848 1.00 93.31 146 TRP A CA 1
ATOM 1174 C C . TRP A 1 146 ? -10.849 2.846 4.556 1.00 93.31 146 TRP A C 1
ATOM 1176 O O . TRP A 1 146 ? -9.929 2.119 4.177 1.00 93.31 146 TRP A O 1
ATOM 1186 N N . ARG A 1 147 ? -11.945 3.012 3.810 1.00 93.44 147 ARG A N 1
ATOM 1187 C CA . ARG A 1 147 ? -12.239 2.205 2.610 1.00 93.44 147 ARG A CA 1
ATOM 1188 C C . ARG A 1 147 ? -12.643 3.065 1.400 1.00 93.44 147 ARG A C 1
ATOM 1190 O O . ARG A 1 147 ? -13.740 2.911 0.883 1.00 93.44 147 ARG A O 1
ATOM 1197 N N . PRO A 1 148 ? -11.777 3.948 0.876 1.00 92.50 148 PRO A N 1
ATOM 1198 C CA . PRO A 1 148 ? -12.143 4.856 -0.217 1.00 92.50 148 PRO A CA 1
ATOM 1199 C C . PRO A 1 148 ? -12.519 4.125 -1.515 1.00 92.50 148 PRO A C 1
ATOM 1201 O O . PRO A 1 148 ? -13.303 4.635 -2.316 1.00 92.50 148 PRO A O 1
ATOM 1204 N N . TYR A 1 149 ? -12.001 2.911 -1.712 1.00 91.25 149 TYR A N 1
ATOM 1205 C CA . TYR A 1 149 ? -12.246 2.083 -2.892 1.00 91.25 149 TYR A CA 1
ATOM 1206 C C . TYR A 1 149 ? -13.616 1.384 -2.897 1.00 91.25 149 TYR A C 1
ATOM 1208 O O . TYR A 1 149 ? -13.963 0.767 -3.894 1.00 91.25 149 TYR A O 1
ATOM 1216 N N . VAL A 1 150 ? -14.419 1.498 -1.831 1.00 90.94 150 VAL A N 1
ATOM 1217 C CA . VAL A 1 150 ? -15.807 0.988 -1.814 1.00 90.94 150 VAL A CA 1
ATOM 1218 C C . VAL A 1 150 ? -16.847 2.052 -2.172 1.00 90.94 150 VAL A C 1
ATOM 1220 O O . VAL A 1 150 ? -18.027 1.738 -2.346 1.00 90.94 150 VAL A O 1
ATOM 1223 N N . ILE A 1 151 ? -16.401 3.306 -2.295 1.00 89.06 151 ILE A N 1
ATOM 1224 C CA . ILE A 1 151 ? -17.225 4.462 -2.642 1.00 89.06 151 ILE A CA 1
ATOM 1225 C C . ILE A 1 151 ? -17.452 4.465 -4.153 1.00 89.06 151 ILE A C 1
ATOM 1227 O O . ILE A 1 151 ? -16.491 4.428 -4.928 1.00 89.06 151 ILE A O 1
ATOM 1231 N N . ALA A 1 152 ? -18.723 4.520 -4.554 1.00 88.00 152 ALA A N 1
ATOM 1232 C CA . ALA A 1 152 ? -19.120 4.559 -5.955 1.00 88.00 152 ALA A CA 1
ATOM 1233 C C . ALA A 1 152 ? -18.658 5.861 -6.616 1.00 88.00 152 ALA A C 1
ATOM 1235 O O . ALA A 1 152 ? -18.795 6.949 -6.054 1.00 88.00 152 ALA A O 1
ATOM 1236 N N . ILE A 1 153 ? -18.111 5.737 -7.821 1.00 87.56 153 ILE A N 1
ATOM 1237 C CA . ILE A 1 153 ? -17.653 6.853 -8.648 1.00 87.56 153 ILE A CA 1
ATOM 1238 C C . ILE A 1 153 ? -18.169 6.602 -10.061 1.00 87.56 153 ILE A C 1
ATOM 1240 O O . ILE A 1 153 ? -18.164 5.466 -10.528 1.00 87.56 153 ILE A O 1
ATOM 1244 N N . SER A 1 154 ? -18.601 7.658 -10.748 1.00 85.88 154 SER A N 1
ATOM 1245 C CA . SER A 1 154 ? -19.015 7.564 -12.148 1.00 85.88 154 SER A CA 1
ATOM 1246 C C . SER A 1 154 ? -17.893 6.993 -13.018 1.00 85.88 154 SER A C 1
ATOM 1248 O O . SER A 1 154 ? -16.746 7.425 -12.901 1.00 85.88 154 SER A O 1
ATOM 1250 N N . ASN A 1 155 ? -18.245 6.074 -13.919 1.00 85.75 155 ASN A N 1
ATOM 1251 C CA . ASN A 1 155 ? -17.338 5.444 -14.887 1.00 85.75 155 ASN A CA 1
ATOM 1252 C C . ASN A 1 155 ? -16.202 4.610 -14.265 1.00 85.75 155 ASN A C 1
ATOM 1254 O O . ASN A 1 155 ? -15.199 4.347 -14.926 1.00 85.75 155 ASN A O 1
ATOM 1258 N N . TRP A 1 156 ? -16.351 4.172 -13.010 1.00 87.25 156 TRP A N 1
ATOM 1259 C CA . TRP A 1 156 ? -15.429 3.234 -12.376 1.00 87.25 156 TRP A CA 1
ATOM 1260 C C . TRP A 1 156 ? -16.173 2.032 -11.796 1.00 87.25 156 TRP A C 1
ATOM 1262 O O . TRP A 1 156 ? -17.090 2.186 -10.990 1.00 87.25 156 TRP A O 1
ATOM 1272 N N . GLU A 1 157 ? -15.751 0.833 -12.193 1.00 85.56 157 GLU A N 1
ATOM 1273 C CA . GLU A 1 157 ? -16.283 -0.422 -11.669 1.00 85.56 157 GLU A CA 1
ATOM 1274 C C . GLU A 1 157 ? -15.493 -0.881 -10.442 1.00 85.56 157 GLU A C 1
ATOM 1276 O O . GLU A 1 157 ? -14.263 -0.776 -10.383 1.00 85.56 157 GLU A O 1
ATOM 1281 N N . PHE A 1 158 ? -16.207 -1.409 -9.449 1.00 84.31 158 PHE A N 1
ATOM 1282 C CA . PHE A 1 158 ? -15.577 -1.977 -8.266 1.00 84.31 158 PHE A CA 1
ATOM 1283 C C . PHE A 1 158 ? -14.796 -3.250 -8.617 1.00 84.31 158 PHE A C 1
ATOM 1285 O O . PHE A 1 158 ? -15.273 -4.064 -9.409 1.00 84.31 158 PHE A O 1
ATOM 1292 N N . PRO A 1 159 ? -13.644 -3.491 -7.967 1.00 83.69 159 PRO A N 1
ATOM 1293 C CA . PRO A 1 159 ? -13.028 -4.809 -7.965 1.00 83.69 159 PRO A CA 1
ATOM 1294 C C . PRO A 1 159 ? -14.022 -5.902 -7.548 1.00 83.69 159 PRO A C 1
ATOM 1296 O O . PRO A 1 159 ? -14.786 -5.722 -6.598 1.00 83.69 159 PRO A O 1
ATOM 1299 N N . GLN A 1 160 ? -13.970 -7.055 -8.221 1.00 83.19 160 GLN A N 1
ATOM 1300 C CA . GLN A 1 160 ? -14.952 -8.142 -8.067 1.00 83.19 160 GLN A CA 1
ATOM 1301 C C . GLN A 1 160 ? -15.002 -8.746 -6.651 1.00 83.19 160 GLN A C 1
ATOM 1303 O O . GLN A 1 160 ? -15.989 -9.374 -6.283 1.00 83.19 160 GLN A O 1
ATOM 1308 N N . PHE A 1 161 ? -13.975 -8.513 -5.826 1.00 83.94 161 PHE A N 1
ATOM 1309 C CA . PHE A 1 161 ? -13.935 -8.950 -4.429 1.00 83.94 161 PHE A CA 1
ATOM 1310 C C . PHE A 1 161 ? -14.742 -8.059 -3.462 1.00 83.94 161 PHE A C 1
ATOM 1312 O O . PHE A 1 161 ? -14.810 -8.371 -2.275 1.00 83.94 161 PHE A O 1
ATOM 1319 N N . TYR A 1 162 ? -15.351 -6.955 -3.910 1.00 88.81 162 TYR A N 1
ATOM 1320 C CA . TYR A 1 162 ? -16.228 -6.134 -3.065 1.00 88.81 162 TYR A CA 1
ATOM 1321 C C . TYR A 1 162 ? -17.700 -6.546 -3.187 1.00 88.81 162 TYR A C 1
ATOM 1323 O O . TYR A 1 162 ? -18.473 -5.945 -3.930 1.00 88.81 162 TYR A O 1
ATOM 1331 N N . TYR A 1 163 ? -18.102 -7.541 -2.399 1.00 88.75 163 TYR A N 1
ATOM 1332 C CA . TYR A 1 163 ? -19.483 -8.025 -2.342 1.00 88.75 163 TYR A CA 1
ATOM 1333 C C . TYR A 1 163 ? -20.397 -7.105 -1.523 1.00 88.75 163 TYR A C 1
ATOM 1335 O O . TYR A 1 163 ? -19.998 -6.586 -0.483 1.00 88.75 163 TYR A O 1
ATOM 1343 N N . ASP A 1 164 ? -21.658 -6.946 -1.933 1.00 91.12 164 ASP A N 1
ATOM 1344 C CA . ASP A 1 164 ? -22.639 -6.157 -1.165 1.00 91.12 164 ASP A CA 1
ATOM 1345 C C . ASP A 1 164 ? -23.005 -6.795 0.185 1.00 91.12 164 ASP A C 1
ATOM 1347 O O . ASP A 1 164 ? -23.394 -6.093 1.116 1.00 91.12 164 ASP A O 1
ATOM 1351 N N . LYS A 1 165 ? -22.857 -8.118 0.307 1.00 92.50 165 LYS A N 1
ATOM 1352 C CA . LYS A 1 165 ? -23.033 -8.876 1.552 1.00 92.50 165 LYS A CA 1
ATOM 1353 C C . LYS A 1 165 ? -21.723 -9.543 1.938 1.00 92.50 165 LYS A C 1
ATOM 1355 O O . LYS A 1 165 ? -20.872 -9.759 1.084 1.00 92.50 165 LYS A O 1
ATOM 1360 N N . GLU A 1 166 ? -21.571 -9.869 3.216 1.00 92.00 166 GLU A N 1
ATOM 1361 C CA . GLU A 1 166 ? -20.420 -10.640 3.674 1.00 92.00 166 GLU A CA 1
ATOM 1362 C C . GLU A 1 166 ? -20.403 -12.034 3.042 1.00 92.00 166 GLU A C 1
ATOM 1364 O O . GLU A 1 166 ? -21.451 -12.648 2.814 1.00 92.00 166 GLU A O 1
ATOM 1369 N N . VAL A 1 167 ? -19.203 -12.527 2.745 1.00 91.31 167 VAL A N 1
ATOM 1370 C CA . VAL A 1 167 ? -19.009 -13.831 2.112 1.00 91.31 167 VAL A CA 1
ATOM 1371 C C . VAL A 1 167 ? -17.834 -14.540 2.770 1.00 91.31 167 VAL A C 1
ATOM 1373 O O . VAL A 1 167 ? -16.795 -13.940 3.030 1.00 91.31 167 VAL A O 1
ATOM 1376 N N . THR A 1 168 ? -17.985 -15.840 3.018 1.00 89.31 168 THR A N 1
ATOM 1377 C CA . THR A 1 168 ? -16.865 -16.719 3.369 1.00 89.31 168 THR A CA 1
ATOM 1378 C C . THR A 1 168 ? -16.590 -17.656 2.206 1.00 89.31 168 THR A C 1
ATOM 1380 O O . THR A 1 168 ? -17.465 -18.420 1.802 1.00 89.31 168 THR A O 1
ATOM 1383 N N . LEU A 1 169 ? -15.378 -17.596 1.665 1.00 85.00 169 LEU A N 1
ATOM 1384 C CA . LEU A 1 169 ? -14.968 -18.373 0.498 1.00 85.00 169 LEU A CA 1
ATOM 1385 C C . LEU A 1 169 ? -13.904 -19.388 0.898 1.00 85.00 169 LEU A C 1
ATOM 1387 O O . LEU A 1 169 ? -12.962 -19.056 1.611 1.00 85.00 169 LEU A O 1
ATOM 1391 N N . LEU A 1 170 ? -14.030 -20.629 0.435 1.00 80.38 170 LEU A N 1
ATOM 1392 C CA . LEU A 1 170 ? -13.000 -21.639 0.651 1.00 80.38 170 LEU A CA 1
ATOM 1393 C C . LEU A 1 170 ? -11.990 -21.593 -0.502 1.00 80.38 170 LEU A C 1
ATOM 1395 O O . LEU A 1 170 ? -12.369 -21.727 -1.665 1.00 80.38 170 LEU A O 1
ATOM 1399 N N . GLY A 1 171 ? -10.704 -21.431 -0.188 1.00 67.88 171 GLY A N 1
ATOM 1400 C CA . GLY A 1 171 ? -9.647 -21.505 -1.199 1.00 67.88 171 GLY A CA 1
ATOM 1401 C C . GLY A 1 171 ? -9.507 -22.921 -1.762 1.00 67.88 171 GLY A C 1
ATOM 1402 O O . GLY A 1 171 ? -9.206 -23.846 -1.008 1.00 67.88 171 GLY A O 1
ATOM 1403 N N . GLY A 1 172 ? -9.684 -23.093 -3.073 1.00 65.38 172 GLY A N 1
ATOM 1404 C CA . GLY A 1 172 ? -9.549 -24.376 -3.771 1.00 65.38 172 GLY A CA 1
ATOM 1405 C C . GLY A 1 172 ? -8.780 -24.257 -5.095 1.00 65.38 172 GLY A C 1
ATOM 1406 O O . GLY A 1 172 ? -8.523 -23.143 -5.558 1.00 65.38 172 GLY A O 1
ATOM 1407 N N . PRO A 1 173 ? -8.385 -25.383 -5.720 1.00 59.03 173 PRO A N 1
ATOM 1408 C CA . PRO A 1 173 ? -7.794 -25.375 -7.058 1.00 59.03 173 PRO A CA 1
ATOM 1409 C C . PRO A 1 173 ? -8.767 -24.730 -8.058 1.00 59.03 173 PRO A C 1
ATOM 1411 O O . PRO A 1 173 ? -9.910 -25.166 -8.155 1.00 59.03 173 PRO A O 1
ATOM 1414 N N . GLY A 1 174 ? -8.327 -23.696 -8.782 1.00 61.47 174 GLY A N 1
ATOM 1415 C CA . GLY A 1 174 ? -9.171 -22.966 -9.741 1.00 61.47 174 GLY A CA 1
ATOM 1416 C C . GLY A 1 174 ? -9.998 -21.821 -9.146 1.00 61.47 174 GLY A C 1
ATOM 1417 O O . GLY A 1 174 ? -10.894 -21.315 -9.814 1.00 61.47 174 GLY A O 1
ATOM 1418 N N . SER A 1 175 ? -9.720 -21.404 -7.907 1.00 64.56 175 SER A N 1
ATOM 1419 C CA . SER A 1 175 ? -10.267 -20.160 -7.354 1.00 64.56 175 SER A CA 1
ATOM 1420 C C . SER A 1 175 ? -9.935 -18.957 -8.240 1.00 64.56 175 SER A C 1
ATOM 1422 O O . SER A 1 175 ? -8.820 -18.881 -8.756 1.00 64.56 175 SER A O 1
ATOM 1424 N N . ASP A 1 176 ? -10.857 -18.001 -8.308 1.00 75.44 176 ASP A N 1
ATOM 1425 C CA . ASP A 1 176 ? -10.689 -16.721 -8.998 1.00 75.44 176 ASP A CA 1
ATOM 1426 C C . ASP A 1 176 ? -9.354 -16.032 -8.632 1.00 75.44 176 ASP A C 1
ATOM 1428 O O . ASP A 1 176 ? -9.011 -15.873 -7.454 1.00 75.44 176 ASP A O 1
ATOM 1432 N N . GLU A 1 177 ? -8.594 -15.637 -9.657 1.00 80.00 177 GLU A N 1
ATOM 1433 C CA . GLU A 1 177 ? -7.316 -14.921 -9.554 1.00 80.00 177 GLU A CA 1
ATOM 1434 C C . GLU A 1 177 ? -7.459 -13.629 -8.733 1.00 80.00 177 GLU A C 1
ATOM 1436 O O . GLU A 1 177 ? -6.584 -13.274 -7.931 1.00 80.00 177 GLU A O 1
ATOM 1441 N N . VAL A 1 178 ? -8.608 -12.963 -8.857 1.00 80.19 178 VAL A N 1
ATOM 1442 C CA . VAL A 1 178 ? -8.932 -11.736 -8.125 1.00 80.19 178 VAL A CA 1
ATOM 1443 C C . VAL A 1 178 ? -9.053 -12.011 -6.621 1.00 80.19 178 VAL A C 1
ATOM 1445 O O . VAL A 1 178 ? -8.537 -11.244 -5.802 1.00 80.19 178 VAL A O 1
ATOM 1448 N N . LEU A 1 179 ? -9.654 -13.142 -6.239 1.00 81.25 179 LEU A N 1
ATOM 1449 C CA . LEU A 1 179 ? -9.754 -13.569 -4.840 1.00 81.25 179 LEU A CA 1
ATOM 1450 C C . LEU A 1 179 ? -8.399 -13.979 -4.262 1.00 81.25 179 LEU A C 1
ATOM 1452 O O . LEU A 1 179 ? -8.096 -13.637 -3.119 1.00 81.25 179 LEU A O 1
ATOM 1456 N N . GLN A 1 180 ? -7.569 -14.678 -5.040 1.00 83.19 180 GLN A N 1
ATOM 1457 C CA . GLN A 1 180 ? -6.205 -15.034 -4.626 1.00 83.19 180 GLN A CA 1
ATOM 1458 C C . GLN A 1 180 ? -5.345 -13.784 -4.403 1.00 83.19 180 GLN A C 1
ATOM 1460 O O . GLN A 1 180 ? -4.604 -13.700 -3.418 1.00 83.19 180 GLN A O 1
ATOM 1465 N N . THR A 1 181 ? -5.502 -12.774 -5.261 1.00 83.81 181 THR A N 1
ATOM 1466 C CA . THR A 1 181 ? -4.830 -11.479 -5.106 1.00 83.81 181 THR A CA 1
ATOM 1467 C C . THR A 1 181 ? -5.285 -10.777 -3.826 1.00 83.81 181 THR A C 1
ATOM 1469 O O . THR A 1 181 ? -4.447 -10.354 -3.029 1.00 83.81 181 THR A O 1
ATOM 1472 N N . PHE A 1 182 ? -6.595 -10.724 -3.561 1.00 87.56 182 PHE A N 1
ATOM 1473 C CA . PHE A 1 182 ? -7.122 -10.138 -2.324 1.00 87.56 182 PHE A CA 1
ATOM 1474 C C . PHE A 1 182 ? -6.640 -10.883 -1.068 1.00 87.56 182 PHE A C 1
ATOM 1476 O O . PHE A 1 182 ? -6.180 -10.252 -0.115 1.00 87.56 182 PHE A O 1
ATOM 1483 N N . ALA A 1 183 ? -6.669 -12.220 -1.081 1.00 88.94 183 ALA A N 1
ATOM 1484 C CA . ALA A 1 183 ? -6.153 -13.045 0.012 1.00 88.94 183 ALA A CA 1
ATOM 1485 C C . ALA A 1 183 ? -4.669 -12.756 0.289 1.00 88.94 183 ALA A C 1
ATOM 1487 O O . ALA A 1 183 ? -4.247 -12.692 1.445 1.00 88.94 183 ALA A O 1
ATOM 1488 N N . THR A 1 184 ? -3.888 -12.531 -0.768 1.00 89.00 184 THR A N 1
ATOM 1489 C CA . THR A 1 184 ? -2.477 -12.147 -0.661 1.00 89.00 184 THR A CA 1
ATOM 1490 C C . THR A 1 184 ? -2.319 -10.757 -0.038 1.00 89.00 184 THR A C 1
ATOM 1492 O O . THR A 1 184 ? -1.461 -10.578 0.824 1.00 89.00 184 THR A O 1
ATOM 1495 N N . CYS A 1 185 ? -3.176 -9.791 -0.388 1.00 90.44 185 CYS A N 1
ATOM 1496 C CA . CYS A 1 185 ? -3.152 -8.441 0.188 1.00 90.44 185 CYS A CA 1
ATOM 1497 C C . CYS A 1 185 ? -3.481 -8.393 1.686 1.00 90.44 185 CYS A C 1
ATOM 1499 O O . CYS A 1 185 ? -3.020 -7.491 2.374 1.00 90.44 185 CYS A O 1
ATOM 1501 N N . ILE A 1 186 ? -4.272 -9.321 2.218 1.00 90.88 186 ILE A N 1
ATOM 1502 C CA . ILE A 1 186 ? -4.617 -9.313 3.651 1.00 90.88 186 ILE A CA 1
ATOM 1503 C C . ILE A 1 186 ? -3.721 -10.225 4.493 1.00 90.88 186 ILE A C 1
ATOM 1505 O O . ILE A 1 186 ? -3.841 -10.266 5.719 1.00 90.88 186 ILE A O 1
ATOM 1509 N N . ARG A 1 187 ? -2.821 -10.972 3.851 1.00 90.19 187 ARG A N 1
ATOM 1510 C CA . ARG A 1 187 ? -1.936 -11.921 4.517 1.00 90.19 187 ARG A CA 1
ATOM 1511 C C . ARG A 1 187 ? -0.646 -11.247 4.967 1.00 90.19 187 ARG A C 1
ATOM 1513 O O . ARG A 1 187 ? -0.017 -10.501 4.226 1.00 90.19 187 ARG A O 1
ATOM 1520 N N . VAL A 1 188 ? -0.209 -11.583 6.177 1.00 92.38 188 VAL A N 1
ATOM 1521 C CA . VAL A 1 188 ? 1.131 -11.229 6.654 1.00 92.38 188 VAL A CA 1
ATOM 1522 C C . VAL A 1 188 ? 2.184 -11.993 5.858 1.00 92.38 188 VAL A C 1
ATOM 1524 O O . VAL A 1 188 ? 2.113 -13.218 5.748 1.00 92.38 188 VAL A O 1
ATOM 1527 N N . SER A 1 189 ? 3.167 -11.278 5.322 1.00 92.69 189 SER A N 1
ATOM 1528 C CA . SER A 1 189 ? 4.207 -11.855 4.469 1.00 92.69 189 SER A CA 1
ATOM 1529 C C . SER A 1 189 ? 5.489 -11.028 4.499 1.00 92.69 189 SER A C 1
ATOM 1531 O O . SER A 1 189 ? 5.516 -9.908 5.007 1.00 92.69 189 SER A O 1
ATOM 1533 N N . GLU A 1 190 ? 6.548 -11.554 3.896 1.00 94.94 190 GLU A N 1
ATOM 1534 C CA . GLU A 1 190 ? 7.748 -10.787 3.570 1.00 94.94 190 GLU A CA 1
ATOM 1535 C C . GLU A 1 190 ? 7.675 -10.370 2.092 1.00 94.94 190 GLU A C 1
ATOM 1537 O O . GLU A 1 190 ? 7.416 -11.190 1.212 1.00 94.94 190 GLU A O 1
ATOM 1542 N N . LEU A 1 191 ? 7.848 -9.079 1.820 1.00 94.81 191 LEU A N 1
ATOM 1543 C CA . LEU A 1 191 ? 7.870 -8.513 0.475 1.00 94.81 191 LEU A CA 1
ATOM 1544 C C . LEU A 1 191 ? 9.300 -8.531 -0.042 1.00 94.81 191 LEU A C 1
ATOM 1546 O O . LEU A 1 191 ? 10.192 -7.973 0.599 1.00 94.81 191 LEU A O 1
ATOM 1550 N N . VAL A 1 192 ? 9.497 -9.132 -1.210 1.00 93.00 192 VAL A N 1
ATOM 1551 C CA . VAL A 1 192 ? 10.803 -9.2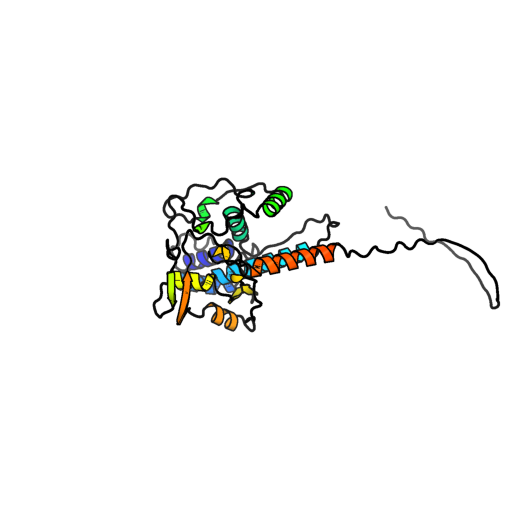03 -1.864 1.00 93.00 192 VAL A CA 1
ATOM 1552 C C . VAL A 1 192 ? 10.902 -8.095 -2.904 1.00 93.00 192 VAL A C 1
ATOM 1554 O O . VAL A 1 192 ? 10.137 -8.059 -3.866 1.00 93.00 192 VAL A O 1
ATOM 1557 N N . GLY A 1 193 ? 11.839 -7.179 -2.684 1.00 89.56 193 GLY A N 1
ATOM 1558 C CA . GLY A 1 193 ? 12.206 -6.104 -3.596 1.00 89.56 193 GLY A CA 1
ATOM 1559 C C . GLY A 1 193 ? 13.504 -6.372 -4.347 1.00 89.56 193 GLY A C 1
ATOM 1560 O O . GLY A 1 193 ? 14.148 -7.411 -4.199 1.00 89.56 193 GLY A O 1
ATOM 1561 N N . PHE A 1 194 ? 13.895 -5.394 -5.161 1.00 84.19 194 PHE A N 1
ATOM 1562 C CA . PHE A 1 194 ? 15.206 -5.388 -5.807 1.00 84.19 194 PHE A CA 1
ATOM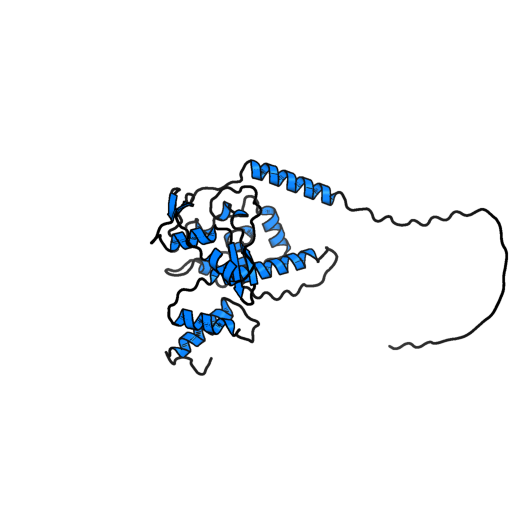 1563 C C . PHE A 1 194 ? 16.340 -5.239 -4.789 1.00 84.19 194 PHE A C 1
ATOM 1565 O O . PHE A 1 194 ? 16.111 -4.873 -3.639 1.00 84.19 194 PHE A O 1
ATOM 1572 N N . ASP A 1 195 ? 17.564 -5.540 -5.224 1.00 79.31 195 ASP A N 1
ATOM 1573 C CA . ASP A 1 195 ? 18.786 -5.415 -4.420 1.00 79.31 195 ASP A CA 1
ATOM 1574 C C . ASP A 1 195 ? 18.726 -6.178 -3.084 1.00 79.31 195 ASP A C 1
ATOM 1576 O O . ASP A 1 195 ? 19.257 -5.735 -2.068 1.00 79.31 195 ASP A O 1
ATOM 1580 N N . SER A 1 196 ? 18.055 -7.337 -3.086 1.00 81.81 196 SER A N 1
ATOM 1581 C CA . SER A 1 196 ? 17.853 -8.190 -1.905 1.00 81.81 196 SER A CA 1
ATOM 1582 C C . SER A 1 196 ? 17.108 -7.502 -0.753 1.00 81.81 196 SER A C 1
ATOM 1584 O O . SER A 1 196 ? 17.226 -7.922 0.399 1.00 81.81 196 SER A O 1
ATOM 1586 N N . ILE A 1 197 ? 16.321 -6.459 -1.040 1.00 88.94 197 ILE A N 1
ATOM 1587 C CA . ILE A 1 197 ? 15.468 -5.810 -0.043 1.00 88.94 197 ILE A CA 1
ATOM 1588 C C . ILE A 1 197 ? 14.347 -6.773 0.352 1.00 88.94 197 ILE A C 1
ATOM 1590 O O . ILE A 1 197 ? 13.566 -7.207 -0.491 1.00 88.94 197 ILE A O 1
ATOM 1594 N N . ILE A 1 198 ? 14.229 -7.052 1.649 1.00 94.31 198 ILE A N 1
ATOM 1595 C CA . ILE A 1 198 ? 13.104 -7.791 2.223 1.00 94.31 198 ILE A CA 1
ATOM 1596 C C . ILE A 1 198 ? 12.417 -6.894 3.255 1.00 94.31 198 ILE A C 1
ATOM 1598 O O . ILE A 1 198 ? 13.078 -6.339 4.140 1.00 94.31 198 ILE A O 1
ATOM 1602 N N . LYS A 1 199 ? 11.099 -6.705 3.127 1.00 94.69 199 LYS A N 1
ATOM 1603 C CA . LYS A 1 199 ? 10.302 -5.890 4.059 1.00 94.69 199 LYS A CA 1
ATOM 1604 C C . LYS A 1 199 ? 9.097 -6.652 4.579 1.00 94.69 199 LYS A C 1
ATOM 1606 O O . LYS A 1 199 ? 8.306 -7.181 3.807 1.00 94.69 199 LYS A O 1
ATOM 1611 N N . GLN A 1 200 ? 8.913 -6.609 5.893 1.00 94.50 200 GLN A N 1
ATOM 1612 C CA . GLN A 1 200 ? 7.775 -7.240 6.540 1.00 94.50 200 GLN A CA 1
ATOM 1613 C C . GLN A 1 200 ? 6.481 -6.472 6.230 1.00 94.50 200 GLN A C 1
ATOM 1615 O O . GLN A 1 200 ? 6.368 -5.274 6.508 1.00 94.50 200 GLN A O 1
ATOM 1620 N N . TYR A 1 201 ? 5.490 -7.174 5.686 1.00 94.44 201 TYR A N 1
ATOM 1621 C CA . TYR A 1 201 ? 4.159 -6.655 5.395 1.00 94.44 201 TYR A CA 1
ATOM 1622 C C . TYR A 1 201 ? 3.161 -7.121 6.449 1.00 94.44 201 TYR A C 1
ATOM 1624 O O . TYR A 1 201 ? 2.964 -8.317 6.650 1.00 94.44 201 TYR A O 1
ATOM 1632 N N . LEU A 1 202 ? 2.545 -6.161 7.144 1.00 94.50 202 LEU A N 1
ATOM 1633 C CA . LEU A 1 202 ? 1.693 -6.400 8.313 1.00 94.50 202 LEU A CA 1
ATOM 1634 C C . LEU A 1 202 ? 0.309 -5.757 8.119 1.00 94.50 202 LEU A C 1
ATOM 1636 O O . LEU A 1 202 ? -0.010 -4.783 8.808 1.00 94.50 202 LEU A O 1
ATOM 1640 N N . PRO A 1 203 ? -0.515 -6.267 7.185 1.00 94.12 203 PRO A N 1
ATOM 1641 C CA . PRO A 1 203 ? -1.827 -5.694 6.870 1.00 94.12 203 PRO A CA 1
ATOM 1642 C C . PRO A 1 203 ? -2.783 -5.694 8.068 1.00 94.12 203 PRO A C 1
ATOM 1644 O O . PRO A 1 203 ? -3.612 -4.797 8.196 1.00 94.12 203 PRO A O 1
ATOM 1647 N N . HIS A 1 204 ? -2.623 -6.631 9.010 1.00 93.25 204 HIS A N 1
ATOM 1648 C CA . HIS A 1 204 ? -3.430 -6.708 10.232 1.00 93.25 204 HIS A CA 1
ATOM 1649 C C . HIS A 1 204 ? -3.253 -5.511 11.176 1.00 93.25 204 HIS A C 1
ATOM 1651 O O . HIS A 1 204 ? -4.060 -5.335 12.084 1.00 93.25 204 HIS A O 1
ATOM 1657 N N . ARG A 1 205 ? -2.223 -4.673 10.984 1.00 93.44 205 ARG A N 1
ATOM 1658 C CA . ARG A 1 205 ? -2.058 -3.404 11.722 1.00 93.44 205 ARG A CA 1
ATOM 1659 C C . ARG A 1 205 ? -3.039 -2.314 11.286 1.00 93.44 205 ARG A C 1
ATOM 1661 O O . ARG A 1 205 ? -3.144 -1.307 11.977 1.00 93.44 205 ARG A O 1
ATOM 1668 N N . VAL A 1 206 ? -3.685 -2.497 10.137 1.00 93.50 206 VAL A N 1
ATOM 1669 C CA . VAL A 1 206 ? -4.632 -1.560 9.520 1.00 93.50 206 VAL A CA 1
ATOM 1670 C C . VAL A 1 206 ? -5.836 -2.323 8.951 1.00 93.50 206 VAL A C 1
ATOM 1672 O O . VAL A 1 206 ? -6.281 -2.068 7.833 1.00 93.50 206 VAL A O 1
ATOM 1675 N N . ALA A 1 207 ? -6.366 -3.275 9.723 1.00 95.12 207 ALA A N 1
ATOM 1676 C CA . ALA A 1 207 ? -7.419 -4.213 9.323 1.00 95.12 207 ALA A CA 1
ATOM 1677 C C . ALA A 1 207 ? -8.693 -3.513 8.809 1.00 95.12 207 ALA A C 1
ATOM 1679 O O . ALA A 1 207 ? -9.316 -3.972 7.849 1.00 95.12 207 ALA A O 1
ATOM 1680 N N . MET A 1 208 ? -9.005 -2.336 9.359 1.00 95.00 208 MET A N 1
ATOM 1681 C CA . MET A 1 208 ? -10.132 -1.496 8.936 1.00 95.00 208 MET A CA 1
ATOM 1682 C C . MET A 1 208 ? -10.047 -1.079 7.459 1.00 95.00 208 MET A C 1
ATOM 1684 O O . MET A 1 208 ? -11.072 -0.890 6.805 1.00 95.00 208 MET A O 1
ATOM 1688 N N . GLN A 1 209 ? -8.843 -1.013 6.866 1.00 93.75 209 GLN A N 1
ATOM 1689 C CA . GLN A 1 209 ? -8.692 -0.748 5.426 1.00 93.75 209 GLN A CA 1
ATOM 1690 C C . GLN A 1 209 ? -9.270 -1.860 4.543 1.00 93.75 209 GLN A C 1
ATOM 1692 O O . GLN A 1 209 ? -9.606 -1.618 3.381 1.00 93.75 209 GLN A O 1
ATOM 1697 N N . PHE A 1 210 ? -9.424 -3.057 5.105 1.00 93.50 210 PHE A N 1
ATOM 1698 C CA . PHE A 1 210 ? -10.014 -4.225 4.462 1.00 93.50 210 PHE A CA 1
ATOM 1699 C C . PHE A 1 210 ? -11.461 -4.479 4.916 1.00 93.50 210 PHE A C 1
ATOM 1701 O O . PHE A 1 210 ? -12.071 -5.449 4.476 1.00 93.50 210 PHE A O 1
ATOM 1708 N N . GLY A 1 211 ? -12.031 -3.597 5.748 1.00 93.88 211 GLY A N 1
ATOM 1709 C CA . GLY A 1 211 ? -13.380 -3.740 6.307 1.00 93.88 211 GLY A CA 1
ATOM 1710 C C . GLY A 1 211 ? -13.481 -4.702 7.481 1.00 93.88 211 GLY A C 1
ATOM 1711 O O . GLY A 1 211 ? -14.579 -5.135 7.800 1.00 93.88 211 GLY A O 1
ATOM 1712 N N . MET A 1 212 ? -12.358 -5.056 8.102 1.00 93.81 212 MET A N 1
ATOM 1713 C CA . MET A 1 212 ? -12.326 -5.889 9.302 1.00 93.81 212 MET A CA 1
ATOM 1714 C C . MET A 1 212 ? -12.113 -5.014 10.533 1.00 93.81 212 MET A C 1
ATOM 1716 O O . MET A 1 212 ? -11.367 -4.036 10.466 1.00 93.81 212 MET A O 1
ATOM 1720 N N . ASP A 1 213 ? -12.708 -5.391 11.661 1.00 95.44 213 ASP A N 1
ATOM 1721 C CA . ASP A 1 213 ? -12.480 -4.673 12.912 1.00 95.44 213 ASP A CA 1
ATOM 1722 C C . ASP A 1 213 ? -11.011 -4.758 13.343 1.00 95.44 213 ASP A C 1
ATOM 1724 O O . ASP A 1 213 ? -10.355 -5.801 13.234 1.00 95.44 213 ASP A O 1
ATOM 1728 N N . GLN A 1 214 ? -10.475 -3.653 13.858 1.00 95.75 214 GLN A N 1
ATOM 1729 C CA . GLN A 1 214 ? -9.098 -3.606 14.332 1.00 95.75 214 GLN A CA 1
ATOM 1730 C C . GLN A 1 214 ? -8.984 -4.248 15.720 1.00 95.75 214 GLN A C 1
ATOM 1732 O O . GLN A 1 214 ? -9.501 -3.742 16.720 1.00 95.75 214 GLN A O 1
ATOM 1737 N N . ASP A 1 215 ? -8.234 -5.345 15.808 1.00 95.25 215 ASP A N 1
ATOM 1738 C CA . ASP A 1 215 ? -7.772 -5.910 17.080 1.00 95.25 215 ASP A CA 1
ATOM 1739 C C . ASP A 1 215 ? -6.313 -5.516 17.365 1.00 95.25 215 ASP A C 1
ATOM 1741 O O . ASP A 1 215 ? -5.640 -4.876 16.551 1.00 95.25 215 ASP A O 1
ATOM 1745 N N . ILE A 1 216 ? -5.823 -5.865 18.554 1.00 93.88 216 ILE A N 1
ATOM 1746 C CA . ILE A 1 216 ? -4.441 -5.651 18.982 1.00 93.88 216 ILE A CA 1
ATOM 1747 C C . ILE A 1 216 ? -3.493 -6.306 17.966 1.00 93.88 216 ILE A C 1
ATOM 1749 O O . ILE A 1 216 ? -3.552 -7.526 17.774 1.00 93.88 216 ILE A O 1
ATOM 1753 N N . PRO A 1 217 ? -2.582 -5.541 17.341 1.00 88.38 217 PRO A N 1
ATOM 1754 C CA . PRO A 1 217 ? -1.642 -6.120 16.400 1.00 88.38 217 PRO A CA 1
ATOM 1755 C C . PRO A 1 217 ? -0.699 -7.110 17.090 1.00 88.38 217 PRO A C 1
ATOM 1757 O O . PRO A 1 217 ? 0.102 -6.734 17.946 1.00 88.38 217 PRO A O 1
ATOM 1760 N N . GLY A 1 218 ? -0.775 -8.380 16.697 1.00 84.25 218 GLY A N 1
ATOM 1761 C CA . GLY A 1 218 ? 0.142 -9.415 17.171 1.00 84.25 218 GLY A CA 1
ATOM 1762 C C . GLY A 1 218 ? 1.555 -9.266 16.596 1.00 84.25 218 GLY A C 1
ATOM 1763 O O . GLY A 1 218 ? 1.747 -8.693 15.516 1.00 84.25 218 GLY A O 1
ATOM 1764 N N . SER A 1 219 ? 2.538 -9.823 17.312 1.00 86.38 219 SER A N 1
ATOM 1765 C CA . SER A 1 219 ? 3.883 -10.067 16.780 1.00 86.38 219 SER A CA 1
ATOM 1766 C C . SER A 1 219 ? 3.847 -11.274 15.847 1.00 86.38 219 SER A C 1
ATOM 1768 O O . SER A 1 219 ? 3.246 -12.293 16.186 1.00 86.38 219 SER A O 1
ATOM 1770 N N . VAL A 1 220 ? 4.477 -11.160 14.678 1.00 87.31 220 VAL A N 1
ATOM 1771 C CA . VAL A 1 220 ? 4.505 -12.232 13.678 1.00 87.31 220 VAL A CA 1
ATOM 1772 C C . VAL A 1 220 ? 5.948 -12.608 13.384 1.00 87.31 220 VAL A C 1
ATOM 1774 O O . VAL A 1 220 ? 6.794 -11.734 13.181 1.00 87.31 220 VAL A O 1
ATOM 1777 N N . ILE A 1 221 ? 6.208 -13.917 13.378 1.00 86.94 221 ILE A N 1
ATOM 1778 C CA . ILE A 1 221 ? 7.509 -14.503 13.048 1.00 86.94 221 ILE A CA 1
ATOM 1779 C C . ILE A 1 221 ? 7.871 -14.136 11.607 1.00 86.94 221 ILE A C 1
ATOM 1781 O O . ILE A 1 221 ? 7.015 -14.137 10.721 1.00 86.94 221 ILE A O 1
ATOM 1785 N N . ARG A 1 222 ? 9.143 -13.802 11.394 1.00 89.88 222 ARG A N 1
ATOM 1786 C CA . ARG A 1 222 ? 9.678 -13.400 10.093 1.00 89.88 222 ARG A CA 1
ATOM 1787 C C . ARG A 1 222 ? 10.245 -14.602 9.351 1.00 89.88 222 ARG A C 1
ATOM 1789 O O . ARG A 1 222 ? 10.830 -15.487 9.968 1.00 89.88 222 ARG A O 1
ATOM 1796 N N . PHE A 1 223 ? 10.061 -14.607 8.034 1.00 82.62 223 PHE A N 1
ATOM 1797 C CA . PHE A 1 223 ? 10.590 -15.621 7.117 1.00 82.62 223 PHE A CA 1
ATOM 1798 C C . PHE A 1 223 ? 11.493 -14.948 6.075 1.00 82.62 223 PHE A C 1
ATOM 1800 O O . PHE A 1 223 ? 11.249 -15.025 4.872 1.00 82.62 223 PHE A O 1
ATOM 1807 N N . ASP A 1 224 ? 12.505 -14.223 6.554 1.00 87.12 224 ASP A N 1
ATOM 1808 C CA . ASP A 1 224 ? 13.393 -13.360 5.765 1.00 87.12 224 ASP A CA 1
ATOM 1809 C C . ASP A 1 224 ? 14.817 -13.921 5.600 1.00 87.12 224 ASP A C 1
ATOM 1811 O O . ASP A 1 224 ? 15.727 -13.194 5.215 1.00 87.12 224 ASP A O 1
ATOM 1815 N N . GLU A 1 225 ? 15.005 -15.223 5.841 1.00 88.31 225 GLU A N 1
ATOM 1816 C CA . GLU A 1 225 ? 16.300 -15.917 5.746 1.00 88.31 225 GLU A CA 1
ATOM 1817 C C . GLU A 1 225 ? 16.973 -15.729 4.378 1.00 88.31 225 GLU A C 1
ATOM 1819 O O . GLU A 1 225 ? 18.172 -15.473 4.290 1.00 88.31 225 GLU A O 1
ATOM 1824 N N . THR A 1 226 ? 16.198 -15.854 3.295 1.00 91.62 226 THR A N 1
ATOM 1825 C CA . THR A 1 226 ? 16.649 -15.569 1.927 1.00 91.62 226 THR A CA 1
ATOM 1826 C C . THR A 1 226 ? 15.502 -14.985 1.096 1.00 91.62 226 THR A C 1
ATOM 1828 O O . THR A 1 226 ? 14.340 -15.315 1.359 1.00 91.62 226 THR A O 1
ATOM 1831 N N . PRO A 1 227 ? 15.787 -14.198 0.036 1.00 90.75 227 PRO A N 1
ATOM 1832 C CA . PRO A 1 227 ? 14.752 -13.700 -0.875 1.00 90.75 227 PRO A CA 1
ATOM 1833 C C . PRO A 1 227 ? 13.892 -14.816 -1.484 1.00 90.75 227 PRO A C 1
ATOM 1835 O O . PRO A 1 227 ? 12.690 -14.653 -1.649 1.00 90.75 227 PRO A O 1
ATOM 1838 N N . HIS A 1 228 ? 14.491 -15.974 -1.770 1.00 90.75 228 HIS A N 1
ATOM 1839 C CA . HIS A 1 228 ? 13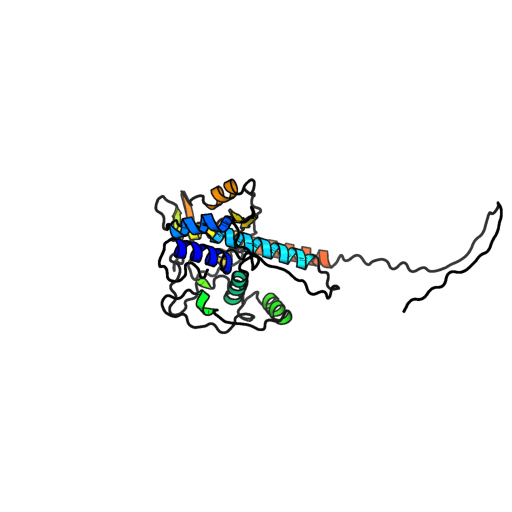.777 -17.135 -2.302 1.00 90.75 228 HIS A CA 1
ATOM 1840 C C . HIS A 1 228 ? 12.779 -17.721 -1.292 1.00 90.75 228 HIS A C 1
ATOM 1842 O O . HIS A 1 228 ? 11.646 -18.033 -1.653 1.00 90.75 228 HIS A O 1
ATOM 1848 N N . ILE A 1 229 ? 13.170 -17.843 -0.018 1.00 91.31 229 ILE A N 1
ATOM 1849 C CA . ILE A 1 229 ? 12.271 -18.328 1.040 1.00 91.31 229 ILE A CA 1
ATOM 1850 C C . ILE A 1 229 ? 11.126 -17.333 1.251 1.00 91.31 229 ILE A C 1
ATOM 1852 O O . ILE A 1 229 ? 9.965 -17.739 1.226 1.00 91.31 229 ILE A O 1
ATOM 1856 N N . ALA A 1 230 ? 11.439 -16.039 1.367 1.00 92.56 230 ALA A N 1
ATOM 1857 C CA . ALA A 1 230 ? 10.440 -14.980 1.489 1.00 92.56 230 ALA A CA 1
ATOM 1858 C C . ALA A 1 230 ? 9.436 -15.003 0.322 1.00 92.56 230 ALA A C 1
ATOM 1860 O O . ALA A 1 230 ? 8.224 -14.972 0.548 1.00 92.56 230 ALA A O 1
ATOM 1861 N N . TRP A 1 231 ? 9.928 -15.146 -0.915 1.00 90.62 231 TRP A N 1
ATOM 1862 C CA . TRP A 1 231 ? 9.085 -15.241 -2.107 1.00 90.62 231 TRP A CA 1
ATOM 1863 C C . TRP A 1 231 ? 8.179 -16.473 -2.087 1.00 90.62 231 TRP A C 1
ATOM 1865 O O . TRP A 1 231 ? 6.984 -16.346 -2.325 1.00 90.62 231 TRP A O 1
ATOM 1875 N N . ASN A 1 232 ? 8.696 -17.651 -1.730 1.00 90.31 232 ASN A N 1
ATOM 1876 C CA . ASN A 1 232 ? 7.885 -18.872 -1.666 1.00 90.31 232 ASN A CA 1
ATOM 1877 C C . ASN A 1 232 ? 6.762 -18.783 -0.622 1.00 90.31 232 ASN A C 1
ATOM 1879 O O . ASN A 1 232 ? 5.681 -19.340 -0.823 1.00 90.31 232 ASN A O 1
ATOM 1883 N N . TYR A 1 233 ? 6.990 -18.078 0.489 1.00 88.25 233 TYR A N 1
ATOM 1884 C CA . TYR A 1 233 ? 5.931 -17.794 1.459 1.00 88.25 233 TYR A CA 1
ATOM 1885 C C . TYR A 1 233 ? 4.917 -16.778 0.927 1.00 88.25 233 TYR A C 1
ATOM 1887 O O . TYR A 1 233 ? 3.715 -16.956 1.140 1.00 88.25 233 TYR A O 1
ATOM 1895 N N . TYR A 1 234 ? 5.386 -15.740 0.230 1.00 89.19 234 TYR A N 1
ATOM 1896 C CA . TYR A 1 234 ? 4.529 -14.736 -0.398 1.00 89.19 234 TYR A CA 1
ATOM 1897 C C . TYR A 1 234 ? 3.641 -15.327 -1.503 1.00 89.19 234 TYR A C 1
ATOM 1899 O O . TYR A 1 234 ? 2.454 -15.020 -1.541 1.00 89.19 234 TYR A O 1
ATOM 1907 N N . ASP A 1 235 ? 4.183 -16.201 -2.352 1.00 87.25 235 ASP A N 1
ATOM 1908 C CA . ASP A 1 235 ? 3.501 -16.819 -3.500 1.00 87.25 235 ASP A CA 1
ATOM 1909 C C . ASP A 1 235 ? 2.665 -18.053 -3.114 1.00 87.25 235 ASP A C 1
ATOM 1911 O O . ASP A 1 235 ? 1.968 -18.663 -3.924 1.00 87.25 235 ASP A O 1
ATOM 1915 N N . ARG A 1 236 ? 2.697 -18.450 -1.836 1.00 85.88 236 ARG A N 1
ATOM 1916 C CA . ARG A 1 236 ? 1.945 -19.610 -1.360 1.00 85.88 236 ARG A CA 1
ATOM 1917 C C . ARG A 1 236 ? 0.458 -19.426 -1.657 1.00 85.88 236 ARG A C 1
ATOM 1919 O O . ARG A 1 236 ? -0.187 -18.560 -1.066 1.00 85.88 236 ARG A O 1
ATOM 1926 N N . ALA A 1 237 ? -0.100 -20.296 -2.492 1.00 76.88 237 ALA A N 1
ATOM 1927 C CA . ALA A 1 237 ? -1.521 -20.274 -2.819 1.00 76.88 237 ALA A CA 1
ATOM 1928 C C . ALA A 1 237 ? -2.405 -20.357 -1.563 1.00 76.88 237 ALA A C 1
ATOM 1930 O O . ALA A 1 237 ? -2.124 -21.119 -0.626 1.00 76.88 237 ALA A O 1
ATOM 1931 N N . PHE A 1 238 ? -3.509 -19.612 -1.568 1.00 74.25 238 PHE A N 1
ATOM 1932 C CA . PHE A 1 238 ? -4.537 -19.710 -0.542 1.00 74.25 238 PHE A CA 1
ATOM 1933 C C . PHE A 1 238 ? -5.356 -20.992 -0.770 1.00 74.25 238 PHE A C 1
ATOM 1935 O O . PHE A 1 238 ? -6.176 -21.060 -1.687 1.00 74.25 238 PHE A O 1
ATOM 1942 N N . ARG A 1 239 ? -5.090 -22.038 0.027 1.00 73.69 239 ARG A N 1
ATOM 1943 C CA . ARG A 1 239 ? -5.727 -23.364 -0.088 1.00 73.69 239 ARG A CA 1
ATOM 1944 C C . ARG A 1 239 ? -6.308 -23.814 1.247 1.00 73.69 239 ARG A C 1
ATOM 1946 O O . ARG A 1 239 ? -5.630 -23.715 2.267 1.00 73.69 239 ARG A O 1
ATOM 1953 N N . ASN A 1 240 ? -7.517 -24.373 1.208 1.00 72.50 240 ASN A N 1
ATOM 1954 C CA . ASN A 1 240 ? -8.200 -25.044 2.321 1.00 72.50 240 ASN A CA 1
ATOM 1955 C C . ASN A 1 240 ? -8.389 -24.186 3.584 1.00 72.50 240 ASN A C 1
ATOM 1957 O O . ASN A 1 240 ? -8.604 -24.722 4.668 1.00 72.50 240 ASN A O 1
ATOM 1961 N N . MET A 1 241 ? -8.318 -22.863 3.446 1.00 78.06 241 MET A N 1
ATOM 1962 C CA . MET A 1 241 ? -8.615 -21.909 4.507 1.00 78.06 241 MET A CA 1
ATOM 1963 C C . MET A 1 241 ? -9.869 -21.122 4.115 1.00 78.06 241 MET A C 1
ATOM 1965 O O . MET A 1 241 ? -10.019 -20.786 2.937 1.00 78.06 241 MET A O 1
ATOM 1969 N N . PRO A 1 242 ? -10.786 -20.841 5.055 1.00 84.69 242 PRO A N 1
ATOM 1970 C CA . PRO A 1 242 ? -11.885 -19.922 4.806 1.00 84.69 242 PRO A CA 1
ATOM 1971 C C . PRO A 1 242 ? -11.356 -18.482 4.767 1.00 84.69 242 PRO A C 1
ATOM 1973 O O . PRO A 1 242 ? -10.673 -18.032 5.687 1.00 84.69 242 PRO A O 1
ATOM 1976 N N . LEU A 1 243 ? -11.659 -17.768 3.687 1.00 88.25 243 LEU A N 1
ATOM 1977 C CA . LEU A 1 243 ? -11.419 -16.341 3.519 1.00 88.25 243 LEU A CA 1
ATOM 1978 C C . LEU A 1 243 ? -12.714 -15.605 3.821 1.00 88.25 243 LEU A C 1
ATOM 1980 O O . LEU A 1 243 ? -13.678 -15.724 3.066 1.00 88.25 243 LEU A O 1
ATOM 1984 N N . TYR A 1 244 ? -12.728 -14.848 4.909 1.00 90.12 244 TYR A N 1
ATOM 1985 C CA . TYR A 1 244 ? -13.828 -13.946 5.210 1.00 90.12 244 TYR A CA 1
ATOM 1986 C C . TYR A 1 244 ? -13.641 -12.624 4.461 1.00 90.12 244 TYR A C 1
ATOM 1988 O O . TYR A 1 244 ? -12.591 -11.986 4.570 1.00 90.12 244 TYR A O 1
ATOM 1996 N N . ILE A 1 245 ? -14.663 -12.218 3.712 1.00 91.00 245 ILE A N 1
ATOM 1997 C CA . ILE A 1 245 ? -14.735 -10.933 3.023 1.00 91.00 245 ILE A CA 1
ATOM 1998 C C . ILE A 1 245 ? -15.931 -10.165 3.602 1.00 91.00 245 ILE A C 1
ATOM 2000 O O . ILE A 1 245 ? -17.075 -10.581 3.395 1.00 91.00 245 ILE A O 1
ATOM 2004 N N . PRO A 1 246 ? -15.689 -9.055 4.321 1.00 93.31 246 PRO A N 1
ATOM 2005 C CA . PRO A 1 246 ? -16.754 -8.219 4.858 1.00 93.31 246 PRO A CA 1
ATOM 2006 C C . PRO A 1 246 ? -17.603 -7.603 3.745 1.00 93.31 246 PRO A C 1
ATOM 2008 O O . PRO A 1 246 ? -17.100 -7.309 2.655 1.00 93.31 246 PRO A O 1
ATOM 2011 N N . ALA A 1 247 ? -18.869 -7.307 4.050 1.00 93.69 247 ALA A N 1
ATOM 2012 C CA . ALA A 1 247 ? -19.717 -6.546 3.141 1.00 93.69 247 ALA A CA 1
ATOM 2013 C C . ALA A 1 247 ? -19.047 -5.214 2.748 1.00 93.69 247 ALA A C 1
ATOM 2015 O O . ALA A 1 247 ? -18.384 -4.542 3.550 1.00 93.69 247 ALA A O 1
ATOM 2016 N N . ARG A 1 248 ? -19.224 -4.804 1.493 1.00 92.12 248 ARG A N 1
ATOM 2017 C CA . ARG A 1 248 ? -18.610 -3.604 0.910 1.00 92.12 248 ARG A CA 1
ATOM 2018 C C . ARG A 1 248 ? -18.923 -2.337 1.709 1.00 92.12 248 ARG A C 1
ATOM 2020 O O . ARG A 1 248 ? -18.042 -1.499 1.868 1.00 92.12 248 ARG A O 1
ATOM 2027 N N . LEU A 1 249 ? -20.145 -2.229 2.228 1.00 91.75 249 LEU A N 1
ATOM 2028 C CA . LEU A 1 249 ? -20.622 -1.088 3.016 1.00 91.75 249 LEU A CA 1
ATOM 2029 C C . LEU A 1 249 ? -20.543 -1.309 4.533 1.00 91.75 249 LEU A C 1
ATOM 2031 O O . LEU A 1 249 ? -21.043 -0.485 5.287 1.00 91.75 249 LEU A O 1
ATOM 2035 N N . PHE A 1 250 ? -19.934 -2.407 4.988 1.00 93.56 250 PHE A N 1
ATOM 2036 C CA . PHE A 1 250 ? -19.696 -2.602 6.413 1.00 93.56 250 PHE A CA 1
ATOM 2037 C C . PHE A 1 250 ? -18.694 -1.563 6.933 1.00 93.56 250 PHE A C 1
ATOM 2039 O O . PHE A 1 250 ? -17.595 -1.412 6.377 1.00 93.56 250 PHE A O 1
ATOM 2046 N N . GLU A 1 251 ? -19.091 -0.872 7.999 1.00 92.12 251 GLU A N 1
ATOM 2047 C CA . GLU A 1 251 ? -18.262 0.063 8.751 1.00 92.12 251 GLU A CA 1
ATOM 2048 C C . GLU A 1 251 ? -17.538 -0.702 9.855 1.00 92.12 251 GLU A C 1
ATOM 2050 O O . GLU A 1 251 ? -18.138 -1.123 10.839 1.00 92.12 251 GLU A O 1
ATOM 2055 N N . SER A 1 252 ? -16.239 -0.916 9.655 1.00 93.12 252 SER A N 1
ATOM 2056 C CA . SER A 1 252 ? -15.373 -1.534 10.655 1.00 93.12 252 SER A CA 1
ATOM 2057 C C . SER A 1 252 ? -15.119 -0.588 11.820 1.00 93.12 252 SER A C 1
ATOM 2059 O O . SER A 1 252 ? -14.926 0.610 11.596 1.00 93.12 252 SER A O 1
ATOM 2061 N N . ASP A 1 253 ? -14.976 -1.147 13.013 1.00 93.94 253 ASP A N 1
ATOM 2062 C CA . ASP A 1 253 ? -14.593 -0.425 14.226 1.00 93.94 253 ASP A CA 1
ATOM 2063 C C . ASP A 1 253 ? -13.365 -1.094 14.874 1.00 93.94 253 ASP A C 1
ATOM 2065 O O . ASP A 1 253 ? -12.619 -1.853 14.250 1.00 93.94 253 ASP A O 1
ATOM 2069 N N . VAL A 1 254 ? -13.101 -0.790 16.135 1.00 94.94 254 VAL A N 1
ATOM 2070 C CA . VAL A 1 254 ? -12.034 -1.369 16.933 1.00 94.94 254 VAL A CA 1
ATOM 2071 C C . VAL A 1 254 ? -12.609 -2.296 18.001 1.00 94.94 254 VAL A C 1
ATOM 2073 O O . VAL A 1 254 ? -13.658 -2.051 18.597 1.00 94.94 254 VAL A O 1
ATOM 2076 N N . THR A 1 255 ? -11.893 -3.369 18.321 1.00 96.25 255 THR A N 1
ATOM 2077 C CA . THR A 1 255 ? -12.333 -4.272 19.391 1.00 96.25 255 THR A CA 1
ATOM 2078 C C . THR A 1 255 ? -12.228 -3.610 20.773 1.00 96.25 255 THR A C 1
ATOM 2080 O O . THR A 1 255 ? -11.372 -2.760 21.037 1.00 96.25 255 THR A O 1
ATOM 2083 N N . VAL A 1 256 ? -13.021 -4.089 21.739 1.00 96.38 256 VAL A N 1
ATOM 2084 C CA . VAL A 1 256 ? -12.927 -3.654 23.150 1.00 96.38 256 VAL A CA 1
ATOM 2085 C C . VAL A 1 256 ? -11.513 -3.848 23.715 1.00 96.38 256 VAL A C 1
ATOM 2087 O O . VAL A 1 256 ? -11.034 -3.047 24.521 1.00 96.38 256 VAL A O 1
ATOM 2090 N N . ARG A 1 257 ? -10.828 -4.918 23.299 1.00 96.06 257 ARG A N 1
ATOM 2091 C CA . ARG A 1 257 ? -9.437 -5.189 23.675 1.00 96.06 257 ARG A CA 1
ATOM 2092 C C . ARG A 1 257 ? -8.486 -4.149 23.099 1.00 96.06 257 ARG A C 1
ATOM 2094 O O . ARG A 1 257 ? -7.662 -3.630 23.849 1.00 96.06 257 ARG A O 1
ATOM 2101 N N . TYR A 1 258 ? -8.631 -3.820 21.816 1.00 95.69 258 TYR A N 1
ATOM 2102 C CA . TYR A 1 258 ? -7.853 -2.765 21.177 1.00 95.69 258 TYR A CA 1
ATOM 2103 C C . TYR A 1 258 ? -8.022 -1.432 21.908 1.00 95.69 258 TYR A C 1
ATOM 2105 O O . TYR A 1 258 ? -7.024 -0.805 22.249 1.00 95.69 258 TYR A O 1
ATOM 2113 N N . LEU A 1 259 ? -9.255 -1.037 22.247 1.00 94.31 259 LEU A N 1
ATOM 2114 C CA . LEU A 1 259 ? -9.511 0.199 22.999 1.00 94.31 259 LEU A CA 1
ATOM 2115 C C . LEU A 1 259 ? -8.788 0.227 24.349 1.00 94.31 259 LEU A C 1
ATOM 2117 O O . LEU A 1 259 ? -8.199 1.243 24.718 1.00 94.31 259 LEU A O 1
ATOM 2121 N N . LYS A 1 260 ? -8.823 -0.884 25.094 1.00 95.62 260 LYS A N 1
ATOM 2122 C CA . LYS A 1 260 ? -8.120 -1.002 26.382 1.00 95.62 260 LYS A CA 1
ATOM 2123 C C . LYS A 1 260 ? -6.603 -0.905 26.204 1.00 95.62 260 LYS A C 1
ATOM 2125 O O . LYS A 1 260 ? -5.958 -0.163 26.939 1.00 95.62 260 LYS A O 1
ATOM 2130 N N . TRP A 1 261 ? -6.057 -1.615 25.220 1.00 94.88 261 TRP A N 1
ATOM 2131 C CA . TRP A 1 261 ? -4.630 -1.597 24.896 1.00 94.88 261 TRP A CA 1
ATOM 2132 C C . TRP A 1 261 ? -4.154 -0.218 24.421 1.00 94.88 261 TRP A C 1
ATOM 2134 O O . TRP A 1 261 ? -3.137 0.286 24.887 1.00 94.88 261 TRP A O 1
ATOM 2144 N N . TRP A 1 262 ? -4.903 0.447 23.544 1.00 92.06 262 TRP A N 1
ATOM 2145 C CA . TRP A 1 262 ? -4.527 1.768 23.046 1.00 92.06 262 TRP A CA 1
ATOM 2146 C C . TRP A 1 262 ? -4.502 2.811 24.168 1.00 92.06 262 TRP A C 1
ATOM 2148 O O . TRP A 1 262 ? -3.563 3.601 24.261 1.00 92.06 262 TRP A O 1
ATOM 2158 N N . LYS A 1 263 ? -5.480 2.760 25.084 1.00 92.75 263 LYS A N 1
ATOM 2159 C CA . LYS A 1 263 ? -5.494 3.611 26.284 1.00 92.75 263 LYS A CA 1
ATOM 2160 C C . LYS A 1 263 ? -4.257 3.396 27.158 1.00 92.75 263 LYS A C 1
ATOM 2162 O O . LYS A 1 263 ? -3.676 4.381 27.602 1.00 92.75 263 LYS A O 1
ATOM 2167 N N . SER A 1 264 ? -3.812 2.153 27.373 1.00 90.75 264 SER A N 1
ATOM 2168 C CA . SER A 1 264 ? -2.595 1.907 28.163 1.00 90.75 264 SER A CA 1
ATOM 2169 C C . SER A 1 264 ? -1.340 2.450 27.472 1.00 90.75 264 SER A C 1
ATOM 2171 O O . SER A 1 264 ? -0.502 3.064 28.127 1.00 90.75 264 SER A O 1
ATOM 2173 N N . VAL A 1 265 ? -1.239 2.310 26.145 1.00 88.31 265 VAL A N 1
ATOM 2174 C CA . VAL A 1 265 ? -0.124 2.866 25.355 1.00 88.31 265 VAL A CA 1
ATOM 2175 C C . VAL A 1 265 ? -0.066 4.396 25.445 1.00 88.31 265 VAL A C 1
ATOM 2177 O O . VAL A 1 265 ? 1.025 4.964 25.525 1.00 88.31 265 VAL A O 1
ATOM 2180 N N . LEU A 1 266 ? -1.215 5.079 25.435 1.00 88.00 266 LEU A N 1
ATOM 2181 C CA . LEU A 1 266 ? -1.272 6.537 25.589 1.00 88.00 266 LEU A CA 1
ATOM 2182 C C . LEU A 1 266 ? -0.791 6.979 26.977 1.00 88.00 266 LEU A C 1
ATOM 2184 O O . LEU A 1 266 ? 0.075 7.850 27.061 1.00 88.00 266 LEU A O 1
ATOM 2188 N N . VAL A 1 267 ? -1.255 6.315 28.040 1.00 88.00 267 VAL A N 1
ATOM 2189 C CA . VAL A 1 267 ? -0.818 6.588 29.423 1.00 88.00 267 VAL A CA 1
ATOM 2190 C C . VAL A 1 267 ? 0.693 6.377 29.587 1.00 88.00 267 VAL A C 1
ATOM 2192 O O . VAL A 1 267 ? 1.375 7.189 30.212 1.00 88.00 267 VAL A O 1
ATOM 2195 N N . GLU A 1 268 ? 1.258 5.327 28.983 1.00 84.38 268 GLU A N 1
ATOM 2196 C CA . GLU A 1 268 ? 2.710 5.102 28.984 1.00 84.38 268 GLU A CA 1
ATOM 2197 C C . GLU A 1 268 ? 3.499 6.192 28.246 1.00 84.38 268 GLU A C 1
ATOM 2199 O O . GLU A 1 268 ? 4.622 6.521 28.630 1.00 84.38 268 GLU A O 1
ATOM 2204 N N . LYS A 1 269 ? 2.953 6.750 27.162 1.00 79.12 269 LYS A N 1
ATOM 2205 C CA . LYS A 1 269 ? 3.606 7.855 26.446 1.00 79.12 269 LYS A CA 1
ATOM 2206 C C . LYS A 1 269 ? 3.589 9.140 27.266 1.00 79.12 269 LYS A C 1
ATOM 2208 O O . LYS A 1 269 ? 4.584 9.862 27.268 1.00 79.12 269 LYS A O 1
ATOM 2213 N N . GLU A 1 270 ? 2.484 9.429 27.945 1.00 76.38 270 GLU A N 1
ATOM 2214 C CA . GLU A 1 270 ? 2.352 10.604 28.812 1.00 76.38 270 GLU A CA 1
ATOM 2215 C C . GLU A 1 270 ? 3.294 10.525 30.015 1.00 76.38 270 GLU A C 1
ATOM 2217 O O . GLU A 1 270 ? 4.005 11.491 30.300 1.00 76.38 270 GLU A O 1
ATOM 2222 N N . SER A 1 271 ? 3.400 9.356 30.653 1.00 74.19 271 SER A N 1
ATOM 2223 C CA . SER A 1 271 ? 4.346 9.162 31.755 1.00 74.19 271 SER A CA 1
ATOM 2224 C C . SER A 1 271 ? 5.795 9.342 31.293 1.00 74.19 271 SER A C 1
ATOM 2226 O O . SER A 1 271 ? 6.543 10.078 31.933 1.00 74.19 271 SER A O 1
ATOM 2228 N N . ARG A 1 272 ? 6.191 8.806 30.130 1.00 70.00 272 ARG A N 1
ATOM 2229 C CA . ARG A 1 272 ? 7.542 9.026 29.570 1.00 70.00 272 ARG A CA 1
ATOM 2230 C C . ARG A 1 272 ? 7.842 10.494 29.249 1.00 70.00 272 ARG A C 1
ATOM 2232 O O . ARG A 1 272 ? 8.979 10.911 29.429 1.00 70.00 272 ARG A O 1
ATOM 2239 N N . LYS A 1 273 ? 6.852 11.287 28.822 1.00 61.62 273 LYS A N 1
ATOM 2240 C CA . LYS A 1 273 ? 7.021 12.739 28.606 1.00 61.62 273 LYS A CA 1
ATOM 2241 C C . LYS A 1 273 ? 7.204 13.519 29.913 1.00 61.62 273 LYS A C 1
ATOM 2243 O O . LYS A 1 273 ? 7.867 14.548 29.905 1.00 61.62 273 LYS A O 1
ATOM 2248 N N . SER A 1 274 ? 6.641 13.040 31.025 1.00 54.34 274 SER A N 1
ATOM 2249 C CA . SER A 1 274 ? 6.783 13.682 32.343 1.00 54.34 274 SER A CA 1
ATOM 2250 C C . SER A 1 274 ? 8.155 13.458 33.002 1.00 54.34 274 SER A C 1
ATOM 2252 O O . SER A 1 274 ? 8.575 14.257 33.836 1.00 54.34 274 SER A O 1
ATOM 2254 N N . TYR A 1 275 ? 8.894 12.424 32.583 1.00 45.84 275 TYR A N 1
ATOM 2255 C CA . TYR A 1 275 ? 10.266 12.148 33.017 1.00 45.84 275 TYR A CA 1
ATOM 2256 C C . TYR A 1 275 ? 11.288 12.725 32.023 1.00 45.84 275 TYR A C 1
ATOM 2258 O O . TYR A 1 275 ? 12.034 11.985 31.387 1.00 45.84 275 TYR A O 1
ATOM 2266 N N . VAL A 1 276 ? 11.355 14.053 31.893 1.00 39.56 276 VAL A N 1
ATOM 2267 C CA . VAL A 1 276 ? 12.559 14.716 31.360 1.00 39.56 276 VAL A CA 1
ATOM 2268 C C . VAL A 1 276 ? 13.443 15.072 32.561 1.00 39.56 276 VAL A C 1
ATOM 2270 O O . VAL A 1 276 ? 13.028 15.894 33.382 1.00 39.56 276 VAL A O 1
ATOM 2273 N N . PRO A 1 277 ? 14.632 14.463 32.738 1.00 40.78 277 PRO A N 1
ATOM 2274 C CA . PRO A 1 277 ? 15.519 14.825 33.835 1.00 40.78 277 PRO A CA 1
ATOM 2275 C C . PRO A 1 277 ? 15.964 16.282 33.680 1.00 40.78 277 PRO A C 1
ATOM 2277 O O . PRO A 1 277 ? 16.618 16.635 32.701 1.00 40.78 277 PRO A O 1
ATOM 2280 N N . ARG A 1 278 ? 15.630 17.122 34.667 1.00 34.94 278 ARG A N 1
ATOM 2281 C CA . ARG A 1 278 ? 16.260 18.433 34.866 1.00 34.94 278 ARG A CA 1
ATOM 2282 C C . ARG A 1 278 ? 17.772 18.205 34.910 1.00 34.94 278 ARG A C 1
ATOM 2284 O O . ARG A 1 278 ? 18.268 17.587 35.854 1.00 34.94 278 ARG A O 1
ATOM 2291 N N . GLN A 1 279 ? 18.498 18.672 33.896 1.00 38.34 279 GLN A N 1
ATOM 2292 C CA . GLN A 1 279 ? 19.939 18.841 34.022 1.00 38.34 279 GLN A CA 1
ATOM 2293 C C . GLN A 1 279 ? 20.160 19.753 35.232 1.00 38.34 279 GLN A C 1
ATOM 2295 O O . GLN A 1 279 ? 19.601 20.846 35.301 1.00 38.34 279 GLN A O 1
ATOM 2300 N N . LYS A 1 280 ? 20.881 19.255 36.240 1.00 35.97 280 LYS A N 1
ATOM 2301 C CA . LYS A 1 280 ? 21.320 20.079 37.363 1.00 35.97 280 LYS A CA 1
ATOM 2302 C C . LYS A 1 280 ? 22.295 21.106 36.801 1.00 35.97 280 LYS A C 1
ATOM 2304 O O . LYS A 1 280 ? 23.414 20.750 36.441 1.00 35.97 280 LYS A O 1
ATOM 2309 N N . GLU A 1 281 ? 21.858 22.356 36.723 1.00 32.56 281 GLU A N 1
ATOM 2310 C CA . GLU A 1 281 ? 22.767 23.493 36.715 1.00 32.56 281 GLU A CA 1
ATOM 2311 C C . GLU A 1 281 ? 23.620 23.389 37.983 1.00 32.56 281 GLU A C 1
ATOM 2313 O O . GLU A 1 281 ? 23.107 23.352 39.103 1.00 32.56 281 GLU A O 1
ATOM 2318 N N . ASN A 1 282 ? 24.930 23.239 37.800 1.00 34.00 282 ASN A N 1
ATOM 2319 C CA . ASN A 1 282 ? 25.885 23.384 38.884 1.00 34.00 282 ASN A CA 1
ATOM 2320 C C . ASN A 1 282 ? 25.945 24.874 39.232 1.00 34.00 282 ASN A C 1
ATOM 2322 O O . ASN A 1 282 ? 26.713 25.623 38.632 1.00 34.00 282 ASN A O 1
ATOM 2326 N N . GLU A 1 283 ? 25.131 25.301 40.194 1.00 33.88 283 GLU A N 1
ATOM 2327 C CA . GLU A 1 283 ? 25.368 26.549 40.911 1.00 33.88 283 GLU A CA 1
ATOM 2328 C C . GLU A 1 283 ? 26.619 26.365 41.777 1.00 33.88 283 GLU A C 1
ATOM 2330 O O . GLU A 1 283 ? 26.605 25.711 42.822 1.00 33.88 283 GLU A O 1
ATOM 2335 N N . ALA A 1 284 ? 27.732 26.917 41.298 1.00 36.44 284 ALA A N 1
ATOM 2336 C CA . ALA A 1 284 ? 28.871 27.231 42.136 1.00 36.44 284 ALA A CA 1
ATOM 2337 C C . ALA A 1 284 ? 28.442 28.337 43.107 1.00 36.44 284 ALA A C 1
ATOM 2339 O O . ALA A 1 284 ? 28.158 29.454 42.681 1.00 36.44 284 ALA A O 1
ATOM 2340 N N . ASN A 1 285 ? 28.395 28.022 44.399 1.00 32.31 285 ASN A N 1
ATOM 2341 C CA . ASN A 1 285 ? 28.387 29.027 45.450 1.00 32.31 285 ASN A CA 1
ATOM 2342 C C . ASN A 1 285 ? 29.593 28.792 46.353 1.00 32.31 285 ASN A C 1
ATOM 2344 O O . ASN A 1 285 ? 29.711 27.755 47.009 1.00 32.31 285 ASN A O 1
ATOM 2348 N N . ASP A 1 286 ? 30.472 29.789 46.333 1.00 31.86 286 ASP A N 1
ATOM 2349 C CA . ASP A 1 286 ? 31.524 30.031 47.305 1.00 31.86 286 ASP A CA 1
ATOM 2350 C C . ASP A 1 286 ? 30.978 29.945 48.733 1.00 31.86 286 ASP A C 1
ATOM 2352 O O . ASP A 1 286 ? 29.946 30.537 49.057 1.00 31.86 286 ASP A O 1
ATOM 2356 N N . ASN A 1 287 ? 31.719 29.267 49.609 1.00 30.86 287 ASN A N 1
ATOM 2357 C CA . ASN A 1 287 ? 31.986 29.804 50.937 1.00 30.86 287 ASN A CA 1
ATOM 2358 C C . ASN A 1 287 ? 33.233 29.167 51.556 1.00 30.86 287 ASN A C 1
ATOM 2360 O O . ASN A 1 287 ? 33.373 27.950 51.666 1.00 30.86 287 ASN A O 1
ATOM 2364 N N . ASP A 1 288 ? 34.118 30.073 51.951 1.00 31.17 288 ASP A N 1
ATOM 2365 C CA . ASP A 1 288 ? 35.437 29.899 52.534 1.00 31.17 288 ASP A CA 1
ATOM 2366 C C . ASP A 1 288 ? 35.445 29.342 53.974 1.00 31.17 288 ASP A C 1
ATOM 2368 O O . ASP A 1 288 ? 34.490 29.494 54.738 1.00 31.17 288 ASP A O 1
ATOM 2372 N N . ASN A 1 289 ? 36.646 28.872 54.347 1.00 28.48 289 ASN A N 1
ATOM 2373 C CA . ASN A 1 289 ? 37.237 28.689 55.688 1.00 28.48 289 ASN A CA 1
ATOM 2374 C C . ASN A 1 289 ? 37.033 27.344 56.419 1.00 28.48 289 ASN A C 1
ATOM 2376 O O . ASN A 1 289 ? 36.028 27.126 57.086 1.00 28.48 289 ASN A O 1
ATOM 2380 N N . ASN A 1 290 ? 38.085 26.511 56.498 1.00 28.25 290 ASN A N 1
ATOM 2381 C CA . ASN A 1 290 ? 39.152 26.691 57.504 1.00 28.25 290 ASN A CA 1
ATOM 2382 C C . ASN A 1 290 ? 40.308 25.662 57.386 1.00 28.25 290 ASN A C 1
ATOM 2384 O O . ASN A 1 290 ? 40.099 24.455 57.404 1.00 28.25 290 ASN A O 1
ATOM 2388 N N . THR A 1 291 ? 41.532 26.201 57.305 1.00 28.03 291 THR A N 1
ATOM 2389 C CA . THR A 1 291 ? 42.796 25.779 57.958 1.00 28.03 291 THR A CA 1
ATOM 2390 C C . THR A 1 291 ? 43.105 24.290 58.226 1.00 28.03 291 THR A C 1
ATOM 2392 O O . THR A 1 291 ? 42.618 23.684 59.173 1.00 28.03 291 THR A O 1
ATOM 2395 N N . SER A 1 292 ? 44.150 23.759 57.576 1.00 27.83 292 SER A N 1
ATOM 2396 C CA . SER A 1 292 ? 45.529 23.658 58.121 1.00 27.83 292 SER A CA 1
ATOM 2397 C C . SER A 1 292 ? 46.345 22.526 57.466 1.00 27.83 292 SER A C 1
ATOM 2399 O O . SER A 1 292 ? 45.801 21.511 57.050 1.00 27.83 292 SER A O 1
ATOM 2401 N N . ASN A 1 293 ? 47.670 22.723 57.448 1.00 29.27 293 ASN A N 1
ATOM 2402 C CA . ASN A 1 293 ? 48.760 21.796 57.090 1.00 29.27 293 ASN A CA 1
ATOM 2403 C C . ASN A 1 293 ? 49.310 21.852 55.648 1.00 29.27 293 ASN A C 1
ATOM 2405 O O . ASN A 1 293 ? 49.020 21.036 54.782 1.00 29.27 293 ASN A O 1
ATOM 2409 N N . LEU A 1 294 ? 50.222 22.813 55.460 1.00 26.17 294 LEU A N 1
ATOM 2410 C CA . LEU A 1 294 ? 51.443 22.715 54.639 1.00 26.17 294 LEU A CA 1
ATOM 2411 C C . LEU A 1 294 ? 52.571 22.039 55.477 1.00 26.17 294 LEU A C 1
ATOM 2413 O O . LEU A 1 294 ? 52.349 21.860 56.677 1.00 26.17 294 LEU A O 1
ATOM 2417 N N . PRO A 1 295 ? 53.811 21.792 54.975 1.00 37.84 295 PRO A N 1
ATOM 2418 C CA . PRO A 1 295 ? 54.382 22.123 53.653 1.00 37.84 295 PRO A CA 1
ATOM 2419 C C . PRO A 1 295 ? 55.208 20.956 53.026 1.00 37.84 295 PRO A C 1
ATOM 2421 O O . PRO A 1 295 ? 55.492 19.964 53.687 1.00 37.84 295 PRO A O 1
ATOM 2424 N N . LYS A 1 296 ? 55.607 20.984 51.745 1.00 27.89 296 LYS A N 1
ATOM 2425 C CA . LYS A 1 296 ? 56.922 21.414 51.177 1.00 27.89 296 LYS A CA 1
ATOM 2426 C C . LYS A 1 296 ? 57.042 20.625 49.839 1.00 27.89 296 LYS A C 1
ATOM 2428 O O . LYS A 1 296 ? 56.595 19.489 49.812 1.00 27.89 296 LYS A O 1
ATOM 2433 N N . ASP A 1 297 ? 57.481 21.114 48.675 1.00 28.58 297 ASP A N 1
ATOM 2434 C CA . ASP A 1 297 ? 58.801 21.658 48.349 1.00 28.58 297 ASP A CA 1
ATOM 2435 C C . ASP A 1 297 ? 58.864 22.233 46.902 1.00 28.58 297 ASP A C 1
ATOM 2437 O O . ASP A 1 297 ? 58.252 21.712 45.977 1.00 28.58 297 ASP A O 1
ATOM 2441 N N . LEU A 1 298 ? 59.700 23.275 46.766 1.00 29.72 298 LEU A N 1
ATOM 2442 C CA . LEU A 1 298 ? 60.581 23.711 45.657 1.00 29.72 298 LEU A CA 1
ATOM 2443 C C . LEU A 1 298 ? 60.087 24.072 44.224 1.00 29.72 298 LEU A C 1
ATOM 2445 O O . LEU A 1 298 ? 59.832 23.212 43.397 1.00 29.72 298 LEU A O 1
ATOM 2449 N N . LYS A 1 299 ? 60.242 25.386 43.920 1.00 28.25 299 LYS A N 1
ATOM 2450 C CA . LYS A 1 299 ? 61.128 26.034 42.895 1.00 28.25 299 LYS A CA 1
ATOM 2451 C C . LYS A 1 299 ? 61.074 25.469 41.452 1.00 28.25 299 LYS A C 1
ATOM 2453 O O . LYS A 1 299 ? 61.345 24.301 41.256 1.00 28.25 299 LYS A O 1
ATOM 2458 N N . LYS A 1 300 ? 60.966 26.241 40.357 1.00 29.83 300 LYS A N 1
ATOM 2459 C CA . LYS A 1 300 ? 61.642 27.507 39.982 1.00 29.83 300 LYS A CA 1
ATOM 2460 C C . LYS A 1 300 ? 61.248 27.857 38.514 1.00 29.83 300 LYS A C 1
ATOM 2462 O O . LYS A 1 300 ? 61.130 26.920 37.741 1.00 29.83 300 LYS A O 1
ATOM 2467 N N . THR A 1 301 ? 61.179 29.159 38.163 1.00 28.20 301 THR A N 1
ATOM 2468 C CA . THR A 1 301 ? 61.563 29.839 36.873 1.00 28.20 301 THR A CA 1
ATOM 2469 C C . THR A 1 301 ? 61.075 29.274 35.519 1.00 28.20 301 THR A C 1
ATOM 2471 O O . THR A 1 301 ? 61.194 28.089 35.282 1.00 28.20 301 THR A O 1
ATOM 2474 N N . GLY A 1 302 ? 60.652 30.025 34.499 1.00 27.67 302 GLY A N 1
ATOM 2475 C CA . GLY A 1 302 ? 60.736 31.445 34.154 1.00 27.67 302 GLY A CA 1
ATOM 2476 C C . GLY A 1 302 ? 60.279 31.641 32.686 1.00 27.67 302 GLY A C 1
ATOM 2477 O O . GLY A 1 302 ? 60.170 30.676 31.939 1.00 27.67 302 GLY A O 1
ATOM 2478 N N . GLU A 1 303 ? 59.962 32.892 32.350 1.00 27.45 303 GLU A N 1
ATOM 2479 C CA . GLU A 1 303 ? 59.832 33.577 31.044 1.00 27.45 303 GLU A CA 1
ATOM 2480 C C . GLU A 1 303 ? 59.888 32.793 29.707 1.00 27.45 303 GLU A C 1
ATOM 2482 O O . GLU A 1 303 ? 60.851 32.092 29.421 1.00 27.45 303 GLU A O 1
ATOM 2487 N N . SER A 1 304 ? 58.969 33.111 28.773 1.00 27.38 304 SER A N 1
ATOM 2488 C CA . SER A 1 304 ? 59.273 33.941 27.577 1.00 27.38 304 SER A CA 1
ATOM 2489 C C . SER A 1 304 ? 58.330 33.704 26.374 1.00 27.38 304 SER A C 1
ATOM 2491 O O . SER A 1 304 ? 58.249 32.619 25.817 1.00 27.38 304 SER A O 1
ATOM 2493 N N . SER A 1 305 ? 57.719 34.812 25.938 1.00 29.67 305 SER A N 1
ATOM 2494 C CA . SER A 1 305 ? 57.566 35.294 24.550 1.00 29.67 305 SER A CA 1
ATOM 2495 C C . SER A 1 305 ? 56.698 34.594 23.485 1.00 29.67 305 SER A C 1
ATOM 2497 O O . SER A 1 305 ? 57.048 33.581 22.902 1.00 29.67 305 SER A O 1
ATOM 2499 N N . LYS A 1 306 ? 55.685 35.379 23.078 1.00 29.00 306 LYS A N 1
ATOM 2500 C CA . LYS A 1 306 ? 55.370 35.870 21.714 1.00 29.00 306 LYS A CA 1
ATOM 2501 C C . LYS A 1 306 ? 55.190 34.865 20.564 1.00 29.00 306 LYS A C 1
ATOM 2503 O O . LYS A 1 306 ? 56.142 34.314 20.034 1.00 29.00 306 LYS A O 1
ATOM 2508 N N . GLY A 1 307 ? 53.990 34.923 19.983 1.00 30.19 307 GLY A N 1
ATOM 2509 C CA . GLY A 1 307 ? 53.734 34.613 18.576 1.00 30.19 307 GLY A CA 1
ATOM 2510 C C . GLY A 1 307 ? 52.367 35.134 18.128 1.00 30.19 307 GLY A C 1
ATOM 2511 O O . GLY A 1 307 ? 51.367 34.447 18.270 1.00 30.19 307 GLY A O 1
ATOM 2512 N N . LYS A 1 308 ? 52.315 36.373 17.622 1.00 31.66 308 LYS A N 1
ATOM 2513 C CA . LYS A 1 308 ? 51.184 36.909 16.842 1.00 31.66 308 LYS A CA 1
ATOM 2514 C C . LYS A 1 308 ? 51.295 36.390 15.406 1.00 31.66 308 LYS A C 1
ATOM 2516 O O . LYS A 1 308 ? 52.368 36.536 14.835 1.00 31.66 308 LYS A O 1
ATOM 2521 N N . MET A 1 309 ? 50.182 36.007 14.778 1.00 30.58 309 MET A N 1
ATOM 2522 C CA . MET A 1 309 ? 49.898 36.433 13.399 1.00 30.58 309 MET A CA 1
ATOM 2523 C C . MET A 1 309 ? 48.405 36.312 13.061 1.00 30.58 309 MET A C 1
ATOM 2525 O O . MET A 1 309 ? 47.803 35.253 13.189 1.00 30.58 309 MET A O 1
ATOM 2529 N N . LYS A 1 310 ? 47.832 37.455 12.668 1.00 29.94 310 LYS A N 1
ATOM 2530 C CA . LYS A 1 310 ? 46.543 37.611 11.984 1.00 29.94 310 LYS A CA 1
ATOM 2531 C C . LYS A 1 310 ? 46.697 37.171 10.528 1.00 29.94 310 LYS A C 1
ATOM 2533 O O . LYS A 1 310 ? 47.736 37.470 9.946 1.00 29.94 310 LYS A O 1
ATOM 2538 N N . LEU A 1 311 ? 45.628 36.651 9.935 1.00 34.06 311 LEU A N 1
ATOM 2539 C CA . LEU A 1 311 ? 45.338 36.785 8.507 1.00 34.06 311 LEU A CA 1
ATOM 2540 C C . LEU A 1 311 ? 43.843 37.087 8.361 1.00 34.06 311 LEU A C 1
ATOM 2542 O O . LEU A 1 311 ? 42.992 36.289 8.746 1.00 34.06 311 LEU A O 1
ATOM 2546 N N . SER A 1 312 ? 43.574 38.311 7.917 1.00 34.16 312 SER A N 1
ATOM 2547 C CA . SER A 1 312 ? 42.505 38.628 6.969 1.00 34.16 312 SER A CA 1
ATOM 2548 C C . SER A 1 312 ? 42.860 38.063 5.602 1.00 34.16 312 SER A C 1
ATOM 2550 O O . SER A 1 312 ? 44.067 38.177 5.277 1.00 34.16 312 SER A O 1
#

Radius of gyration: 29.66 Å; chains: 1; bounding box: 85×64×94 Å